Protein AF-A0A538L1C2-F1 (afdb_monomer_lite)

Secondary structure (DSSP, 8-state):
--------PPPPP--------------------------------SS---------GGG-----SS-------TT-HHHHHHHHHHHHHTTT-B-TTSSBTTHHHHHHHHHHHHTT--HHHHHHHHHTTHHHHSS--HHHHHHHH-HHHHHHHHHHS--TTS-SHHHHHHHHHHHHHHH-HHHHHHHHHHHHHHHHHHHHHHHHHHHTT----TTT--HHHHHHHHHHHHHHHHHH-TT-HHHHHHHHHHHHHHHHSPPPPP--

Foldseek 3Di:
DDDDDDDDDDDDDDDDDDDDDDDDDDDDDDDDDPPDDPPDDDDDDDDDPPPVPLPQLLPPDQDDAPPDQPPPDPPDPLQVVLLVVLCVQQPPPAALLRHRPQSLLRQLLSSCVSQVHDPLLSSLSSCLCSCVRGPDDLVNCCVRRNNSSSLLSVLQDFDPVDPDPVRRLVVSLVSLVVSADSSLSSNLSNLLSVLVSLLVSVVVCVVVVPDDDPVRPCSVVSLVSLVVSLVSSCVRPVPDVSSVSSVVSSVVSVVPDPDPPDDD

Structure (mmCIF, N/CA/C/O backbone):
data_AF-A0A538L1C2-F1
#
_entry.id   AF-A0A538L1C2-F1
#
loop_
_atom_site.group_PDB
_atom_site.id
_atom_site.type_symbol
_atom_site.label_atom_id
_atom_site.label_alt_id
_atom_site.label_comp_id
_atom_site.label_asym_id
_atom_site.label_entity_id
_atom_site.label_seq_id
_atom_site.pdbx_PDB_ins_code
_atom_site.Cartn_x
_atom_site.Cartn_y
_atom_site.Cartn_z
_atom_site.occupancy
_atom_site.B_iso_or_equiv
_atom_site.auth_seq_id
_atom_site.auth_comp_id
_atom_site.auth_asym_id
_atom_site.auth_atom_id
_atom_site.pdbx_PDB_model_num
ATOM 1 N N . MET A 1 1 ? 4.795 -4.517 60.252 1.00 33.25 1 MET A N 1
ATOM 2 C CA . MET A 1 1 ? 3.652 -4.843 61.126 1.00 33.25 1 MET A CA 1
ATOM 3 C C . MET A 1 1 ? 2.393 -4.473 60.362 1.00 33.25 1 MET A C 1
ATOM 5 O O . MET A 1 1 ? 2.315 -3.326 59.950 1.00 33.25 1 MET A O 1
ATOM 9 N N . HIS A 1 2 ? 1.582 -5.503 60.084 1.00 32.06 2 HIS A N 1
ATOM 10 C CA . HIS A 1 2 ? 0.222 -5.613 59.513 1.00 32.06 2 HIS A CA 1
ATOM 11 C C . HIS A 1 2 ? -0.334 -4.472 58.641 1.00 32.06 2 HIS A C 1
ATOM 13 O O . HIS A 1 2 ? -0.404 -3.332 59.073 1.00 32.06 2 HIS A O 1
ATOM 19 N N . GLU A 1 3 ? -0.609 -4.682 57.345 1.00 29.34 3 GLU A N 1
ATOM 20 C CA . GLU A 1 3 ? -1.712 -5.474 56.743 1.00 29.34 3 GLU A CA 1
ATOM 21 C C . GLU A 1 3 ? -3.101 -5.058 57.227 1.00 29.34 3 GLU A C 1
ATOM 23 O O . GLU A 1 3 ? -3.439 -5.319 58.370 1.00 29.34 3 GLU A O 1
ATOM 28 N N . GLU A 1 4 ? -3.926 -4.544 56.309 1.00 35.03 4 GLU A N 1
ATOM 29 C CA . GLU A 1 4 ? -5.311 -5.002 56.173 1.00 35.03 4 GLU A CA 1
ATOM 30 C C . GLU A 1 4 ? -5.852 -4.682 54.769 1.00 35.03 4 GLU A C 1
ATOM 32 O O . GLU A 1 4 ? -6.062 -3.537 54.369 1.00 35.03 4 GLU A O 1
ATOM 37 N N . ARG A 1 5 ? -6.024 -5.754 53.989 1.00 33.25 5 ARG A N 1
ATOM 38 C CA . ARG A 1 5 ? -6.851 -5.827 52.784 1.00 33.25 5 ARG A CA 1
ATOM 39 C C . ARG A 1 5 ? -8.282 -6.093 53.243 1.00 33.25 5 ARG A C 1
ATOM 41 O O . ARG A 1 5 ? -8.485 -7.033 54.003 1.00 33.25 5 ARG A O 1
ATOM 48 N N . CYS A 1 6 ? -9.266 -5.374 52.713 1.00 30.41 6 CYS A N 1
ATOM 49 C CA . CYS A 1 6 ? -10.667 -5.765 52.851 1.00 30.41 6 CYS A CA 1
ATOM 50 C C . CYS A 1 6 ? -11.272 -5.979 51.460 1.00 30.41 6 CYS A C 1
ATOM 52 O O . CYS A 1 6 ? -11.509 -5.037 50.705 1.00 30.41 6 CYS A O 1
ATOM 54 N N . ALA A 1 7 ? -11.426 -7.256 51.110 1.00 33.38 7 ALA A N 1
ATOM 55 C CA . ALA A 1 7 ? -12.152 -7.748 49.952 1.00 33.38 7 ALA A CA 1
ATOM 56 C C . ALA A 1 7 ? -13.628 -7.906 50.336 1.00 33.38 7 ALA A C 1
ATOM 58 O O . ALA A 1 7 ? -13.928 -8.478 51.383 1.00 33.38 7 ALA A O 1
ATOM 59 N N . ILE A 1 8 ? -14.541 -7.431 49.489 1.00 35.44 8 ILE A N 1
ATOM 60 C CA . ILE A 1 8 ? -15.982 -7.602 49.686 1.00 35.44 8 ILE A CA 1
ATOM 61 C C . ILE A 1 8 ? -16.501 -8.535 48.593 1.00 35.44 8 ILE A C 1
ATOM 63 O O . ILE A 1 8 ? -16.258 -8.335 47.403 1.00 35.44 8 ILE A O 1
ATOM 67 N N . ALA A 1 9 ? -17.144 -9.601 49.057 1.00 34.56 9 ALA A N 1
ATOM 68 C CA . ALA A 1 9 ? -17.599 -10.758 48.312 1.00 34.56 9 ALA A CA 1
ATOM 69 C C . ALA A 1 9 ? -18.780 -10.452 47.376 1.00 34.56 9 ALA A C 1
ATOM 71 O O . ALA A 1 9 ? -19.702 -9.720 47.733 1.00 34.56 9 ALA A O 1
ATOM 72 N N . GLY A 1 10 ? -18.768 -11.077 46.196 1.00 30.08 10 GLY A N 1
ATOM 73 C CA . GLY A 1 10 ? -19.941 -11.198 45.331 1.00 30.08 10 GLY A CA 1
ATOM 74 C C . GLY A 1 10 ? -20.839 -12.368 45.764 1.00 30.08 10 GLY A C 1
ATOM 75 O O . GLY A 1 10 ? -20.331 -13.353 46.305 1.00 30.08 10 GLY A O 1
ATOM 76 N N . PRO A 1 11 ? -22.160 -12.300 45.530 1.00 40.16 11 PRO A N 1
ATOM 77 C CA . PRO A 1 11 ? -23.051 -13.428 45.760 1.00 40.16 11 PRO A CA 1
ATOM 78 C C . PRO A 1 11 ? -23.072 -14.404 44.574 1.00 40.16 11 PRO A C 1
ATOM 80 O O . PRO A 1 11 ? -23.018 -14.019 43.405 1.00 40.16 11 PRO A O 1
ATOM 83 N N . ALA A 1 12 ? -23.158 -15.688 44.921 1.00 34.06 12 ALA A N 1
ATOM 84 C CA . ALA A 1 12 ? -23.257 -16.832 44.029 1.00 34.06 12 ALA A CA 1
ATOM 85 C C . ALA A 1 12 ? -24.663 -17.011 43.412 1.00 34.06 12 ALA A C 1
ATOM 87 O O . ALA A 1 12 ? -25.665 -16.514 43.918 1.00 34.06 12 ALA A O 1
ATOM 88 N N . LEU A 1 13 ? -24.661 -17.754 42.304 1.00 31.05 13 LEU A N 1
ATOM 89 C CA . LEU A 1 13 ? -25.731 -18.130 41.368 1.00 31.05 13 LEU A CA 1
ATOM 90 C C . LEU A 1 13 ? -26.994 -18.751 41.999 1.00 31.05 13 LEU A C 1
ATOM 92 O O . LEU A 1 13 ? -26.931 -19.322 43.087 1.00 31.05 13 LEU A O 1
ATOM 96 N N . PRO A 1 14 ? -28.059 -18.890 41.185 1.00 32.09 14 PRO A N 1
ATOM 97 C CA . PRO A 1 14 ? -28.782 -20.153 41.132 1.00 32.09 14 PRO A CA 1
ATOM 98 C C . PRO A 1 14 ? -28.672 -20.832 39.757 1.00 32.09 14 PRO A C 1
ATOM 100 O O . PRO A 1 14 ? -28.966 -20.266 38.705 1.00 32.09 14 PRO A O 1
ATOM 103 N N . THR A 1 15 ? -28.264 -22.095 39.810 1.00 30.98 15 THR A N 1
ATOM 104 C CA . THR A 1 15 ? -28.365 -23.122 38.771 1.00 30.98 15 THR A CA 1
ATOM 105 C C . THR A 1 15 ? -29.829 -23.533 38.595 1.00 30.98 15 THR A C 1
ATOM 107 O O . THR A 1 15 ? -30.453 -23.904 39.587 1.00 30.98 15 THR A O 1
ATOM 110 N N . MET A 1 16 ? -30.375 -23.573 37.371 1.00 29.45 16 MET A N 1
ATOM 111 C CA . MET A 1 16 ? -31.576 -24.384 37.115 1.00 29.45 16 MET A CA 1
ATOM 112 C C . MET A 1 16 ? -31.748 -24.807 35.643 1.00 29.45 16 MET A C 1
ATOM 114 O O . MET A 1 16 ? -32.078 -24.009 34.776 1.00 29.45 16 MET A O 1
ATOM 118 N N . VAL A 1 17 ? -31.568 -26.120 35.452 1.00 31.39 17 VAL A N 1
ATOM 119 C CA . VAL A 1 17 ? -32.347 -27.053 34.614 1.00 31.39 17 VAL A CA 1
ATOM 120 C C . VAL A 1 17 ? -32.150 -27.047 33.088 1.00 31.39 17 VAL A C 1
ATOM 122 O O . VAL A 1 17 ? -32.700 -26.253 32.332 1.00 31.39 17 VAL A O 1
ATOM 125 N N . LEU A 1 18 ? -31.434 -28.096 32.666 1.00 29.38 18 LEU A N 1
ATOM 126 C CA . LEU A 1 18 ? -31.561 -28.810 31.395 1.00 29.38 18 LEU A CA 1
ATOM 127 C C . LEU A 1 18 ? -32.985 -29.367 31.223 1.00 29.38 18 LEU A C 1
ATOM 129 O O . LEU A 1 18 ? -33.439 -30.149 32.058 1.00 29.38 18 LEU A O 1
ATOM 133 N N . LEU A 1 19 ? -33.637 -29.066 30.099 1.00 33.78 19 LEU A N 1
ATOM 134 C CA . LEU A 1 19 ? -34.716 -29.894 29.556 1.00 33.78 19 LEU A CA 1
ATOM 135 C C . LEU A 1 19 ? -34.292 -30.429 28.190 1.00 33.78 19 LEU A C 1
ATOM 137 O O . LEU A 1 19 ? -33.824 -29.687 27.327 1.00 33.78 19 LEU A O 1
ATOM 141 N N . GLY A 1 20 ? -34.400 -31.749 28.071 1.00 28.77 20 GLY A N 1
ATOM 142 C CA . GLY A 1 20 ? -33.956 -32.543 26.942 1.00 28.77 20 GLY A CA 1
ATOM 143 C C . GLY A 1 20 ? -34.958 -32.650 25.794 1.00 28.77 20 GLY A C 1
ATOM 144 O O . GLY A 1 20 ? -36.134 -32.315 25.896 1.00 28.77 20 GLY A O 1
ATOM 145 N N . GLU A 1 21 ? -34.382 -33.159 24.712 1.00 31.45 21 GLU A N 1
ATOM 146 C CA . GLU A 1 21 ? -34.903 -33.623 23.427 1.00 31.45 21 GLU A CA 1
ATOM 147 C C . GLU A 1 21 ? -36.328 -34.198 23.379 1.00 31.45 21 GLU A C 1
ATOM 149 O O . GLU A 1 21 ? -36.688 -35.069 24.171 1.00 31.45 21 GLU A O 1
ATOM 154 N N . ARG A 1 22 ? -37.045 -33.830 22.305 1.00 31.22 22 ARG A N 1
ATOM 155 C CA . ARG A 1 22 ? -37.657 -34.668 21.236 1.00 31.22 22 ARG A CA 1
ATOM 156 C C . ARG A 1 22 ? -38.641 -33.746 20.488 1.00 31.22 22 ARG A C 1
ATOM 158 O O . ARG A 1 22 ? -39.379 -33.011 21.118 1.00 31.22 22 ARG A O 1
ATOM 165 N N . ASP A 1 23 ? -38.516 -33.528 19.181 1.00 30.78 23 ASP A N 1
ATOM 166 C CA . ASP A 1 23 ? -39.041 -34.436 18.162 1.00 30.78 23 ASP A CA 1
ATOM 167 C C . ASP A 1 23 ? -38.335 -34.276 16.800 1.00 30.78 23 ASP A C 1
ATOM 169 O O . ASP A 1 23 ? -38.131 -33.175 16.289 1.00 30.78 23 ASP A O 1
ATOM 173 N N . ARG A 1 24 ? -38.015 -35.416 16.174 1.00 30.89 24 ARG A N 1
ATOM 174 C CA . ARG A 1 24 ? -37.779 -35.559 14.728 1.00 30.89 24 ARG A CA 1
ATOM 175 C C . ARG A 1 24 ? -39.014 -36.205 14.110 1.00 30.89 24 ARG A C 1
ATOM 177 O O . ARG A 1 24 ? -39.373 -37.286 14.561 1.00 30.89 24 ARG A O 1
ATOM 184 N N . VAL A 1 25 ? -39.511 -35.674 12.991 1.00 29.98 25 VAL A N 1
ATOM 185 C CA . VAL A 1 25 ? -40.206 -36.450 11.939 1.00 29.98 25 VAL A CA 1
ATOM 186 C C . VAL A 1 25 ? -39.838 -35.862 10.556 1.00 29.98 25 VAL A C 1
ATOM 188 O O . VAL A 1 25 ? -39.590 -34.659 10.469 1.00 29.98 25 VAL A O 1
ATOM 191 N N . PRO A 1 26 ? -39.693 -36.686 9.493 1.00 33.28 26 PRO A N 1
ATOM 192 C CA . PRO A 1 26 ? -38.766 -36.432 8.395 1.00 33.28 26 PRO A CA 1
ATOM 193 C C . PRO A 1 26 ? -39.421 -36.073 7.053 1.00 33.28 26 PRO A C 1
ATOM 195 O O . PRO A 1 26 ? -40.571 -36.399 6.781 1.00 33.28 26 PRO A O 1
ATOM 198 N N . GLY A 1 27 ? -38.570 -35.559 6.159 1.00 27.23 27 GLY A N 1
ATOM 199 C CA . GLY A 1 27 ? -38.714 -35.686 4.711 1.00 27.23 27 GLY A CA 1
ATOM 200 C C . GLY A 1 27 ? -39.491 -34.556 4.051 1.00 27.23 27 GLY A C 1
ATOM 201 O O . GLY A 1 27 ? -40.687 -34.452 4.248 1.00 27.23 27 GLY A O 1
ATOM 202 N N . GLN A 1 28 ? -38.806 -33.777 3.206 1.00 31.28 28 GLN A N 1
ATOM 203 C CA . GLN A 1 28 ? -39.237 -33.411 1.849 1.00 31.28 28 GLN A CA 1
ATOM 204 C C . GLN A 1 28 ? -38.015 -32.889 1.065 1.00 31.28 28 GLN A C 1
ATOM 206 O O . GLN A 1 28 ? -37.416 -31.862 1.359 1.00 31.28 28 GLN A O 1
ATOM 211 N N . ARG A 1 29 ? -37.605 -33.756 0.138 1.00 28.33 29 ARG A N 1
ATOM 212 C CA . ARG A 1 29 ? -36.860 -33.617 -1.125 1.00 28.33 29 ARG A CA 1
ATOM 213 C C . ARG A 1 29 ? -36.100 -32.312 -1.423 1.00 28.33 29 ARG A C 1
ATOM 215 O O . ARG A 1 29 ? -36.654 -31.226 -1.531 1.00 28.33 29 ARG A O 1
ATOM 222 N N . LYS A 1 30 ? -34.817 -32.514 -1.753 1.00 29.06 30 LYS A N 1
ATOM 223 C CA . LYS A 1 30 ? -33.945 -31.595 -2.491 1.00 29.06 30 LYS A CA 1
ATOM 224 C C . LYS A 1 30 ? -34.563 -31.241 -3.850 1.00 29.06 30 LYS A C 1
ATOM 226 O O . LYS A 1 30 ? -34.805 -32.137 -4.656 1.00 29.06 30 LYS A O 1
ATOM 231 N N . ALA A 1 31 ? -34.696 -29.949 -4.127 1.00 30.44 31 ALA A N 1
ATOM 232 C CA . ALA A 1 31 ? -34.779 -29.419 -5.481 1.00 30.44 31 ALA A CA 1
ATOM 233 C C . ALA A 1 31 ? -33.600 -28.464 -5.687 1.00 30.44 31 ALA A C 1
ATOM 235 O O . ALA A 1 31 ? -33.474 -27.440 -5.018 1.00 30.44 31 ALA A O 1
ATOM 236 N N . ALA A 1 32 ? -32.700 -28.856 -6.584 1.00 34.25 32 ALA A N 1
ATOM 237 C CA . ALA A 1 32 ? -31.629 -28.019 -7.087 1.00 34.25 32 ALA A CA 1
ATOM 238 C C . ALA A 1 32 ? -32.245 -26.884 -7.918 1.00 34.25 32 ALA A C 1
ATOM 240 O O . ALA A 1 32 ? -32.771 -27.122 -9.002 1.00 34.25 32 ALA A O 1
ATOM 241 N N . GLY A 1 33 ? -32.192 -25.660 -7.399 1.00 27.12 33 GLY A N 1
ATOM 242 C CA . GLY A 1 33 ? -32.540 -24.447 -8.130 1.00 27.12 33 GLY A CA 1
ATOM 243 C C . GLY A 1 33 ? -31.272 -23.681 -8.476 1.00 27.12 33 GLY A C 1
ATOM 244 O O . GLY A 1 33 ? -30.577 -23.202 -7.582 1.00 27.12 33 GLY A O 1
ATOM 245 N N . LYS A 1 34 ? -30.964 -23.580 -9.773 1.00 27.97 34 LYS A N 1
ATOM 246 C CA . LYS A 1 34 ? -29.990 -22.630 -10.322 1.00 27.97 34 LYS A CA 1
ATOM 247 C C . LYS A 1 34 ? -30.283 -21.240 -9.746 1.00 27.97 34 LYS A C 1
ATOM 249 O O . LYS A 1 34 ? -31.357 -20.699 -9.991 1.00 27.97 34 LYS A O 1
ATOM 254 N N . ALA A 1 35 ? -29.332 -20.653 -9.022 1.00 28.41 35 ALA A N 1
ATOM 255 C CA . ALA A 1 35 ? -29.368 -19.230 -8.703 1.00 28.41 35 ALA A CA 1
ATOM 256 C C . ALA A 1 35 ? -29.033 -18.455 -9.983 1.00 28.41 35 ALA A C 1
ATOM 258 O O . ALA A 1 35 ? -27.882 -18.169 -10.311 1.00 28.41 35 ALA A O 1
ATOM 259 N N . GLU A 1 36 ? -30.079 -18.234 -10.766 1.00 28.69 36 GLU A N 1
ATOM 260 C CA . GLU A 1 36 ? -30.089 -17.433 -11.970 1.00 28.69 36 GLU A CA 1
ATOM 261 C C . GLU A 1 36 ? -29.810 -15.972 -11.602 1.00 28.69 36 GLU A C 1
ATOM 263 O O . GLU A 1 36 ? -30.330 -15.430 -10.623 1.00 28.69 36 GLU A O 1
ATOM 268 N N . ARG A 1 37 ? -28.922 -15.355 -12.381 1.00 33.19 37 ARG A N 1
ATOM 269 C CA . ARG A 1 37 ? -28.498 -13.964 -12.247 1.00 33.19 37 ARG A CA 1
ATOM 270 C C . ARG A 1 37 ? -29.739 -13.078 -12.326 1.00 33.19 37 ARG A C 1
ATOM 272 O O . ARG A 1 37 ? -30.317 -12.921 -13.395 1.00 33.19 37 ARG A O 1
ATOM 279 N N . ARG A 1 38 ? -30.133 -12.464 -11.212 1.00 28.62 38 ARG A N 1
ATOM 280 C CA . ARG A 1 38 ? -31.112 -11.376 -11.237 1.00 28.62 38 ARG A CA 1
ATOM 281 C C . ARG A 1 38 ? -30.403 -10.096 -11.657 1.00 28.62 38 ARG A C 1
ATOM 283 O O . ARG A 1 38 ? -29.905 -9.338 -10.833 1.00 28.62 38 ARG A O 1
ATOM 290 N N . THR A 1 39 ? -30.358 -9.871 -12.965 1.00 30.47 39 THR A N 1
ATOM 291 C CA . THR A 1 39 ? -30.289 -8.524 -13.529 1.00 30.47 39 THR A CA 1
ATOM 292 C C . THR A 1 39 ? -31.556 -7.788 -13.105 1.00 30.47 39 THR A C 1
ATOM 294 O O . THR A 1 39 ? -32.641 -8.090 -13.599 1.00 30.47 39 THR A O 1
ATOM 297 N N . CYS A 1 40 ? -31.437 -6.863 -12.154 1.00 26.52 40 CYS A N 1
ATOM 298 C CA . CYS A 1 40 ? -32.531 -5.963 -11.817 1.00 26.52 40 CYS A CA 1
ATOM 299 C C . CYS A 1 40 ? -32.607 -4.894 -12.914 1.00 26.52 40 CYS A C 1
ATOM 301 O O . CYS A 1 40 ? -31.870 -3.910 -12.900 1.00 26.52 40 CYS A O 1
ATOM 303 N N . ALA A 1 41 ? -33.445 -5.159 -13.913 1.00 28.03 41 ALA A N 1
ATOM 304 C CA . ALA A 1 41 ? -33.908 -4.166 -14.860 1.00 28.03 41 ALA A CA 1
ATOM 305 C C . ALA A 1 41 ? -35.002 -3.319 -14.191 1.00 28.03 41 ALA A C 1
ATOM 307 O O . ALA A 1 41 ? -36.016 -3.843 -13.739 1.00 28.03 41 ALA A O 1
ATOM 308 N N . SER A 1 42 ? -34.753 -2.013 -14.142 1.00 35.44 42 SER A N 1
ATOM 309 C CA . SER A 1 42 ? -35.721 -0.944 -14.404 1.00 35.44 42 SER A CA 1
ATOM 310 C C . SER A 1 42 ? -37.124 -1.070 -13.791 1.00 35.44 42 SER A C 1
ATOM 312 O O . SER A 1 42 ? -38.067 -1.446 -14.480 1.00 35.44 42 SER A O 1
ATOM 314 N N . LEU A 1 43 ? -37.308 -0.575 -12.565 1.00 25.05 43 LEU A N 1
ATOM 315 C CA . LEU A 1 43 ? -38.562 0.089 -12.194 1.00 25.05 43 LEU A CA 1
ATOM 316 C C . LEU A 1 43 ? -38.239 1.457 -11.588 1.00 25.05 43 LEU A C 1
ATOM 318 O O . LEU A 1 43 ? -37.842 1.583 -10.433 1.00 25.05 43 LEU A O 1
ATOM 322 N N . TRP A 1 44 ? -38.369 2.481 -12.428 1.00 26.88 44 TRP A N 1
ATOM 323 C CA . TRP A 1 44 ? -38.327 3.887 -12.052 1.00 26.88 44 TRP A CA 1
ATOM 324 C C . TRP A 1 44 ? -39.749 4.320 -11.699 1.00 26.88 44 TRP A C 1
ATOM 326 O O . TRP A 1 44 ? -40.577 4.491 -12.591 1.00 26.88 44 TRP A O 1
ATOM 336 N N . ILE A 1 45 ? -40.029 4.514 -10.412 1.00 29.25 45 ILE A N 1
ATOM 337 C CA . ILE A 1 45 ? -41.137 5.353 -9.953 1.00 29.25 45 ILE A CA 1
ATOM 338 C C . ILE A 1 45 ? -40.605 6.203 -8.798 1.00 29.25 45 ILE A C 1
ATOM 340 O O . ILE A 1 45 ? -40.361 5.694 -7.713 1.00 29.25 45 ILE A O 1
ATOM 344 N N . GLY A 1 46 ? -40.410 7.493 -9.085 1.00 29.25 46 GLY A N 1
ATOM 345 C CA . GLY A 1 46 ? -40.508 8.607 -8.140 1.00 29.25 46 GLY A CA 1
ATOM 346 C C . GLY A 1 46 ? -39.573 8.636 -6.926 1.00 29.25 46 GLY A C 1
ATOM 347 O O . GLY A 1 46 ? -39.848 8.015 -5.910 1.00 29.25 46 GLY A O 1
ATOM 348 N N . GLY A 1 47 ? -38.586 9.538 -6.973 1.00 30.27 47 GLY A N 1
ATOM 349 C CA . GLY A 1 47 ? -38.057 10.195 -5.773 1.00 30.27 47 GLY A CA 1
ATOM 350 C C . GLY A 1 47 ? -36.631 9.807 -5.382 1.00 30.27 47 GLY A C 1
ATOM 351 O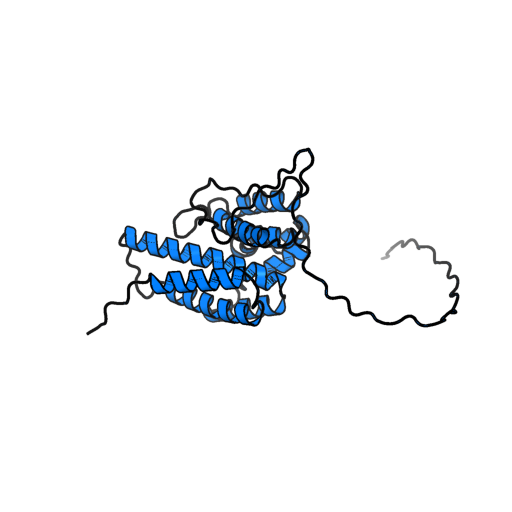 O . GLY A 1 47 ? -36.407 8.800 -4.729 1.00 30.27 47 GLY A O 1
ATOM 352 N N . HIS A 1 48 ? -35.681 10.675 -5.741 1.00 30.14 48 HIS A N 1
ATOM 353 C CA . HIS A 1 48 ? -34.356 10.827 -5.124 1.00 30.14 48 HIS A CA 1
ATOM 354 C C . HIS A 1 48 ? -33.549 9.541 -4.890 1.00 30.14 48 HIS A C 1
ATOM 356 O O . HIS A 1 48 ? -33.142 9.235 -3.774 1.00 30.14 48 HIS A O 1
ATOM 362 N N . SER A 1 49 ? -33.202 8.844 -5.972 1.00 27.88 49 SER A N 1
ATOM 363 C CA . SER A 1 49 ? -32.050 7.942 -5.960 1.00 27.88 49 SER A CA 1
ATOM 364 C C . SER A 1 49 ? -30.829 8.702 -6.473 1.00 27.88 49 SER A C 1
ATOM 366 O O . SER A 1 49 ? -30.489 8.668 -7.653 1.00 27.88 49 SER A O 1
ATOM 368 N N . SER A 1 50 ? -30.167 9.436 -5.579 1.00 29.66 50 SER A N 1
ATOM 369 C CA . SER A 1 50 ? -28.794 9.886 -5.814 1.00 29.66 50 SER A CA 1
ATOM 370 C C . SER A 1 50 ? -27.858 8.686 -5.624 1.00 29.66 50 SER A C 1
ATOM 372 O O . SER A 1 50 ? -27.033 8.647 -4.712 1.00 29.66 50 SER A O 1
ATOM 374 N N . CYS A 1 51 ? -27.987 7.674 -6.484 1.00 26.61 51 CYS A N 1
ATOM 375 C CA . CYS A 1 51 ? -26.896 6.748 -6.727 1.00 26.61 51 CYS A CA 1
ATOM 376 C C . CYS A 1 51 ? -25.809 7.564 -7.420 1.00 26.61 51 CYS A C 1
ATOM 378 O O . CYS A 1 51 ? -25.853 7.772 -8.632 1.00 26.61 51 CYS A O 1
ATOM 380 N N . VAL A 1 52 ? -24.858 8.083 -6.643 1.00 34.25 52 VAL A N 1
ATOM 381 C CA . VAL A 1 52 ? -23.631 8.642 -7.202 1.00 34.25 52 VAL A CA 1
ATOM 382 C C . VAL A 1 52 ? -22.985 7.490 -7.961 1.00 34.25 52 VAL A C 1
ATOM 384 O O . VAL A 1 52 ? -22.497 6.537 -7.357 1.00 34.25 52 VAL A O 1
ATOM 387 N N . ALA A 1 53 ? -23.068 7.517 -9.290 1.00 32.56 53 ALA A N 1
ATOM 388 C CA . ALA A 1 53 ? -22.356 6.573 -10.127 1.00 32.56 53 ALA A CA 1
ATOM 389 C C . ALA A 1 53 ? -20.866 6.788 -9.848 1.00 32.56 53 ALA A C 1
ATOM 391 O O . ALA A 1 53 ? -20.259 7.734 -10.351 1.00 32.56 53 ALA A O 1
ATOM 392 N N . PHE A 1 54 ? -20.289 5.952 -8.981 1.00 44.56 54 PHE A N 1
ATOM 393 C CA . PHE A 1 54 ? -18.851 5.892 -8.790 1.00 44.56 54 PHE A CA 1
ATOM 394 C C . PHE A 1 54 ? -18.256 5.628 -10.167 1.00 44.56 54 PHE A C 1
ATOM 396 O O . PHE A 1 54 ? -18.479 4.570 -10.757 1.00 44.56 54 PHE A O 1
ATOM 403 N N . GLY A 1 55 ? -17.564 6.625 -10.722 1.00 49.59 55 GLY A N 1
ATOM 404 C CA . GLY A 1 55 ? -16.860 6.449 -11.984 1.00 49.59 55 GLY A CA 1
ATOM 405 C C . GLY A 1 55 ? -15.964 5.216 -11.894 1.00 49.59 55 GLY A C 1
ATOM 406 O O . GLY A 1 55 ? -15.436 4.929 -10.819 1.00 49.59 55 GLY A O 1
ATOM 407 N N . ASP A 1 56 ? -15.814 4.502 -13.011 1.00 62.00 56 ASP A N 1
ATOM 408 C CA . ASP A 1 56 ? -14.971 3.311 -13.149 1.00 62.00 56 ASP A CA 1
ATOM 409 C C . ASP A 1 56 ? -13.669 3.487 -12.353 1.00 62.00 56 ASP A C 1
ATOM 411 O O . ASP A 1 56 ? -12.790 4.254 -12.751 1.00 62.00 56 ASP A O 1
ATOM 415 N N . TRP A 1 57 ? -13.549 2.843 -11.187 1.00 64.50 57 TRP A N 1
ATOM 416 C CA . TRP A 1 57 ? -12.377 3.024 -10.327 1.00 64.50 57 TRP A CA 1
ATOM 417 C C . TRP A 1 57 ? -11.109 2.518 -11.034 1.00 64.50 57 TRP A C 1
ATOM 419 O O . TRP A 1 57 ? -10.003 2.961 -10.736 1.00 64.50 57 TRP A O 1
ATOM 429 N N . ARG A 1 58 ? -11.243 1.679 -12.069 1.00 55.44 58 ARG A N 1
ATOM 430 C CA . ARG A 1 58 ? -10.120 1.302 -12.939 1.00 55.44 58 ARG A CA 1
ATOM 431 C C . ARG A 1 58 ? -9.534 2.519 -13.665 1.00 55.44 58 ARG A C 1
ATOM 433 O O . ARG A 1 58 ? -8.353 2.532 -13.993 1.00 55.44 58 ARG A O 1
ATOM 440 N N . ARG A 1 59 ? -10.327 3.582 -13.829 1.00 56.94 59 ARG A N 1
ATOM 441 C CA . ARG A 1 59 ? -9.949 4.902 -14.355 1.00 56.94 59 ARG A CA 1
ATOM 442 C C . ARG A 1 59 ? -9.780 5.962 -13.266 1.00 56.94 59 ARG A C 1
ATOM 444 O O . ARG A 1 59 ? -9.870 7.150 -13.582 1.00 56.94 59 ARG A O 1
ATOM 451 N N . VAL A 1 60 ? -9.534 5.596 -11.997 1.00 58.62 60 VAL A N 1
ATOM 452 C CA . VAL A 1 60 ? -9.049 6.580 -11.010 1.00 58.62 60 VAL A CA 1
ATOM 453 C C . VAL A 1 60 ? -7.814 7.237 -11.621 1.00 58.62 60 VAL A C 1
ATOM 455 O O . VAL A 1 60 ? -6.781 6.584 -11.763 1.00 58.62 60 VAL A O 1
ATOM 458 N N . ARG A 1 61 ? -7.928 8.505 -12.028 1.00 55.81 61 ARG A N 1
ATOM 459 C CA . ARG A 1 61 ? -6.760 9.288 -12.425 1.00 55.81 61 ARG A CA 1
ATOM 460 C C . ARG A 1 61 ? -5.840 9.392 -11.209 1.00 55.81 61 ARG A C 1
ATOM 462 O O . ARG A 1 61 ? -6.363 9.604 -10.111 1.00 55.81 61 ARG A O 1
ATOM 469 N N . PRO A 1 62 ? -4.514 9.253 -11.383 1.00 54.03 62 PRO A N 1
ATOM 470 C CA . PRO A 1 62 ? -3.574 9.491 -10.301 1.00 54.03 62 PRO A CA 1
ATOM 471 C C . PRO A 1 62 ? -3.894 10.828 -9.638 1.00 54.03 62 PRO A C 1
ATOM 473 O O . PRO A 1 62 ? -4.107 11.827 -10.327 1.00 54.03 62 PRO A O 1
ATOM 476 N N . MET A 1 63 ? -3.978 10.843 -8.310 1.00 54.34 63 MET A N 1
ATOM 477 C CA . MET A 1 63 ? -4.267 12.079 -7.589 1.00 54.34 63 MET A CA 1
ATOM 478 C C . MET A 1 63 ? -3.057 13.013 -7.712 1.00 54.34 63 MET A C 1
ATOM 480 O O . MET A 1 63 ? -2.022 12.779 -7.084 1.00 54.34 63 MET A O 1
ATOM 484 N N . THR A 1 64 ? -3.189 14.038 -8.556 1.00 51.06 64 THR A N 1
ATOM 485 C CA . THR A 1 64 ? -2.207 15.102 -8.794 1.00 51.06 64 THR A CA 1
ATOM 486 C C . THR A 1 64 ? -2.769 16.416 -8.247 1.00 51.06 64 THR A C 1
ATOM 488 O O . THR A 1 64 ? -3.727 16.956 -8.797 1.00 51.06 64 THR A O 1
ATOM 491 N N . GLY A 1 65 ? -2.203 16.919 -7.147 1.00 47.69 65 GLY A N 1
ATOM 492 C CA . GLY A 1 65 ? -2.680 18.128 -6.460 1.00 47.69 65 GLY A CA 1
ATOM 493 C C . GLY A 1 65 ? -3.712 17.868 -5.351 1.00 47.69 65 GLY A C 1
ATOM 494 O O . GLY A 1 65 ? -4.239 16.768 -5.207 1.00 47.69 65 GLY A O 1
ATOM 495 N N . ALA A 1 66 ? -3.986 18.891 -4.532 1.00 43.00 66 ALA A N 1
ATOM 496 C CA . ALA A 1 66 ? -4.879 18.809 -3.365 1.00 43.00 66 ALA A CA 1
ATOM 497 C C . ALA A 1 66 ? -6.381 18.711 -3.717 1.00 43.00 66 ALA A C 1
ATOM 499 O O . ALA A 1 66 ? -7.217 18.567 -2.827 1.00 43.00 66 ALA A O 1
ATOM 500 N N . SER A 1 67 ? -6.747 18.791 -4.998 1.00 36.81 67 SER A N 1
ATOM 501 C CA . SER A 1 67 ? -8.135 18.905 -5.455 1.00 36.81 67 SER A CA 1
ATOM 502 C C . SER A 1 67 ? -8.668 17.596 -6.040 1.00 36.81 67 SER A C 1
ATOM 504 O O . SER A 1 67 ? -8.989 17.511 -7.221 1.00 36.81 67 SER A O 1
ATOM 506 N N . CYS A 1 68 ? -8.757 16.558 -5.215 1.00 40.94 68 CYS A N 1
ATOM 507 C CA . CYS A 1 68 ? -9.732 15.479 -5.394 1.00 40.94 68 CYS A CA 1
ATOM 508 C C . CYS A 1 68 ? -9.850 14.720 -4.071 1.00 40.94 68 CYS A C 1
ATOM 510 O O . CYS A 1 68 ? -9.455 13.564 -3.972 1.00 40.94 68 CYS A O 1
ATOM 512 N N . PHE A 1 69 ? -10.322 15.384 -3.013 1.00 38.94 69 PHE A N 1
ATOM 513 C CA . PHE A 1 69 ? -10.687 14.645 -1.808 1.00 38.94 69 PHE A CA 1
ATOM 514 C C . PHE A 1 69 ? -11.820 13.684 -2.177 1.00 38.94 69 PHE A C 1
ATOM 516 O O . PHE A 1 69 ? -12.833 14.140 -2.713 1.00 38.94 69 PHE A O 1
ATOM 523 N N . PRO A 1 70 ? -11.665 12.369 -1.948 1.00 45.44 70 PRO A N 1
ATOM 524 C CA . PRO A 1 70 ? -12.774 11.452 -2.101 1.00 45.44 70 PRO A CA 1
ATOM 525 C C . PRO A 1 70 ? -13.874 11.924 -1.149 1.00 45.44 70 PRO A C 1
ATOM 527 O O . PRO A 1 70 ? -13.664 11.958 0.063 1.00 45.44 70 PRO A O 1
ATOM 530 N N . THR A 1 71 ? -15.025 12.334 -1.679 1.00 40.75 71 THR A N 1
ATOM 531 C CA . THR A 1 71 ? -16.224 12.584 -0.874 1.00 40.75 71 THR A CA 1
ATOM 532 C C . THR A 1 71 ? -16.750 11.224 -0.427 1.00 40.75 71 THR A C 1
ATOM 534 O O . THR A 1 71 ? -17.694 10.687 -0.997 1.00 40.75 71 THR A O 1
ATOM 537 N N . PHE A 1 72 ? -16.048 10.590 0.510 1.00 52.25 72 PHE A N 1
ATOM 538 C CA . PHE A 1 72 ? -16.432 9.292 1.034 1.00 52.25 72 PHE A CA 1
ATOM 539 C C . PHE A 1 72 ? -17.438 9.493 2.166 1.00 52.25 72 PHE A C 1
ATOM 541 O O . PHE A 1 72 ? -17.089 9.964 3.241 1.00 52.25 72 PHE A O 1
ATOM 548 N N . TYR A 1 73 ? -18.689 9.192 1.809 1.00 44.59 73 TYR A N 1
ATOM 549 C CA . TYR A 1 73 ? -19.873 8.871 2.604 1.00 44.59 73 TYR A CA 1
ATOM 550 C C . TYR A 1 73 ? -20.150 9.684 3.882 1.00 44.59 73 TYR A C 1
ATOM 552 O O . TYR A 1 73 ? -19.491 9.481 4.899 1.00 44.59 73 TYR A O 1
ATOM 560 N N . PRO A 1 74 ? -21.228 10.493 3.902 1.00 40.84 74 PRO A N 1
ATOM 561 C CA . PRO A 1 74 ? -21.704 11.182 5.105 1.00 40.84 74 PRO A CA 1
ATOM 562 C C . PRO A 1 74 ? -22.252 10.258 6.220 1.00 40.84 74 PRO A C 1
ATOM 564 O O . PRO A 1 74 ? -22.863 10.758 7.157 1.00 40.84 74 PRO A O 1
ATOM 567 N N . GLU A 1 75 ? -22.023 8.939 6.171 1.00 42.50 75 GLU A N 1
ATOM 568 C CA . GLU A 1 75 ? -22.571 7.974 7.142 1.00 42.50 75 GLU A CA 1
ATOM 569 C C . GLU A 1 75 ? -21.516 7.203 7.963 1.00 42.50 75 GLU A C 1
ATOM 571 O O . GLU A 1 75 ? -21.891 6.392 8.806 1.00 42.50 75 GLU A O 1
ATOM 576 N N . VAL A 1 76 ? -20.205 7.458 7.796 1.00 44.91 76 VAL A N 1
ATOM 577 C CA . VAL A 1 76 ? -19.158 6.683 8.503 1.00 44.91 76 VAL A CA 1
ATOM 578 C C . VAL A 1 76 ? -18.183 7.578 9.292 1.00 44.91 76 VAL A C 1
ATOM 580 O O . VAL A 1 76 ? -17.167 8.019 8.744 1.00 44.91 76 VAL A O 1
ATOM 583 N N . PRO A 1 77 ? -18.405 7.787 10.607 1.00 49.91 77 PRO A N 1
ATOM 584 C CA . PRO A 1 77 ? -17.556 8.620 11.471 1.00 49.91 77 PRO A CA 1
ATOM 585 C C . PRO A 1 77 ? -16.070 8.210 11.503 1.00 49.91 77 PRO A C 1
ATOM 587 O O . PRO A 1 77 ? -15.189 9.061 11.649 1.00 49.91 77 PRO A O 1
ATOM 590 N N . ALA A 1 78 ? -15.767 6.915 11.337 1.00 55.72 78 ALA A N 1
ATOM 591 C CA . ALA A 1 78 ? -14.405 6.380 11.425 1.00 55.72 78 ALA A CA 1
ATOM 592 C C . ALA A 1 78 ? -13.527 6.759 10.222 1.00 55.72 78 ALA A C 1
ATOM 594 O O . ALA A 1 78 ? -12.356 7.089 10.404 1.00 55.72 78 ALA A O 1
ATOM 595 N N . SER A 1 79 ? -14.086 6.775 9.007 1.00 64.50 79 SER A N 1
ATOM 596 C CA . SER A 1 79 ? -13.326 7.093 7.790 1.00 64.50 79 SER A CA 1
ATOM 597 C C . SER A 1 79 ? -12.931 8.572 7.745 1.00 64.50 79 SER A C 1
ATOM 599 O O . SER A 1 79 ? -11.776 8.897 7.470 1.00 64.50 79 SER A O 1
ATOM 601 N N . GLN A 1 80 ? -13.846 9.471 8.118 1.00 68.44 80 GLN A N 1
ATOM 602 C CA . GLN A 1 80 ? -13.573 10.906 8.178 1.00 68.44 80 GLN A CA 1
ATOM 603 C C . GLN A 1 80 ? -12.552 11.227 9.280 1.00 68.44 80 GLN A C 1
ATOM 605 O O . GLN A 1 80 ? -11.587 11.957 9.042 1.00 68.44 80 GLN A O 1
ATOM 610 N N . THR A 1 81 ? -12.678 10.573 10.441 1.00 82.69 81 THR A N 1
ATOM 611 C CA . THR A 1 81 ? -11.688 10.653 11.527 1.00 82.69 81 THR A CA 1
ATOM 612 C C . THR A 1 81 ? -10.320 10.107 11.099 1.00 82.69 81 THR A C 1
ATOM 614 O O . THR A 1 81 ? -9.294 10.708 11.424 1.00 82.69 81 THR A O 1
ATOM 617 N N . ALA A 1 82 ? -10.279 9.012 10.332 1.00 87.81 82 ALA A N 1
ATOM 618 C CA . ALA A 1 82 ? -9.048 8.425 9.805 1.00 87.81 82 ALA A CA 1
ATOM 619 C C . ALA A 1 82 ? -8.362 9.343 8.783 1.00 87.81 82 ALA A C 1
ATOM 621 O O . ALA A 1 82 ? -7.150 9.535 8.868 1.00 87.81 82 ALA A O 1
ATOM 622 N N . VAL A 1 83 ? -9.116 9.962 7.863 1.00 89.25 83 VAL A N 1
ATOM 623 C CA . VAL A 1 83 ? -8.574 10.936 6.896 1.00 89.25 83 VAL A CA 1
ATOM 624 C C . VAL A 1 83 ? -7.957 12.121 7.622 1.00 89.25 83 VAL A C 1
ATOM 626 O O . VAL A 1 83 ? -6.823 12.500 7.333 1.00 89.25 83 VAL A O 1
ATOM 629 N N . ASP A 1 84 ? -8.675 12.695 8.583 1.00 90.62 84 ASP A N 1
ATOM 630 C CA . ASP A 1 84 ? -8.176 13.827 9.353 1.00 90.62 84 ASP A CA 1
ATOM 631 C C . ASP A 1 84 ? -6.935 13.474 10.170 1.00 90.62 84 ASP A C 1
ATOM 633 O O . ASP A 1 84 ? -5.985 14.258 10.239 1.00 90.62 84 ASP A O 1
ATOM 637 N N . TYR A 1 85 ? -6.918 12.281 10.759 1.00 93.31 85 TYR A N 1
ATOM 638 C CA . TYR A 1 85 ? -5.769 11.777 11.490 1.00 93.31 85 TYR A CA 1
ATOM 639 C C . TYR A 1 85 ? -4.558 11.573 10.575 1.00 93.31 85 TYR A C 1
ATOM 641 O O . TYR A 1 85 ? -3.503 12.146 10.843 1.00 93.31 85 TYR A O 1
ATOM 649 N N . ALA A 1 86 ? -4.712 10.853 9.460 1.00 94.38 86 ALA A N 1
ATOM 650 C CA . ALA A 1 86 ? -3.648 10.635 8.484 1.00 94.38 86 ALA A CA 1
ATOM 651 C C . ALA A 1 86 ? -3.137 11.960 7.899 1.00 94.38 86 ALA A C 1
ATOM 653 O O . ALA A 1 86 ? -1.930 12.167 7.788 1.00 94.38 86 ALA A O 1
ATOM 654 N N . ARG A 1 87 ? -4.033 12.908 7.592 1.00 93.06 87 ARG A N 1
ATOM 655 C CA . ARG A 1 87 ? -3.668 14.244 7.100 1.00 93.06 87 ARG A CA 1
ATOM 656 C C . ARG A 1 87 ? -2.799 15.003 8.099 1.00 93.06 87 ARG A C 1
ATOM 658 O O . ARG A 1 87 ? -1.818 15.616 7.687 1.00 93.06 87 ARG A O 1
ATOM 665 N N . ARG A 1 88 ? -3.146 14.967 9.390 1.00 94.50 88 ARG A N 1
ATOM 666 C CA . ARG A 1 88 ? -2.335 15.587 10.450 1.00 94.50 88 ARG A CA 1
ATOM 667 C C . ARG A 1 88 ? -0.993 14.877 10.612 1.00 94.50 88 ARG A C 1
ATOM 669 O O . ARG A 1 88 ? 0.034 15.540 10.670 1.00 94.50 88 ARG A O 1
ATOM 676 N N . ARG A 1 89 ? -0.994 13.543 10.644 1.00 95.88 89 ARG A N 1
ATOM 677 C CA . ARG A 1 89 ? 0.208 12.720 10.850 1.00 95.88 89 ARG A CA 1
ATOM 678 C C . ARG A 1 89 ? 1.212 12.822 9.699 1.00 95.88 89 ARG A C 1
ATOM 680 O O . ARG A 1 89 ? 2.411 12.849 9.945 1.00 95.88 89 ARG A O 1
ATOM 687 N N . HIS A 1 90 ? 0.735 12.961 8.464 1.00 94.38 90 HIS A N 1
ATOM 688 C CA . HIS A 1 90 ? 1.570 13.168 7.277 1.00 94.38 90 HIS A CA 1
ATOM 689 C C . HIS A 1 90 ? 1.733 14.649 6.892 1.00 94.38 90 HIS A C 1
ATOM 691 O O . HIS A 1 90 ? 2.163 14.954 5.773 1.00 94.38 90 HIS A O 1
ATOM 697 N N . ALA A 1 91 ? 1.384 15.590 7.776 1.00 93.50 91 ALA A N 1
ATOM 698 C CA . ALA A 1 91 ? 1.560 17.012 7.504 1.00 93.50 91 ALA A CA 1
ATOM 699 C C . ALA A 1 91 ? 3.039 17.325 7.214 1.00 93.50 91 ALA A C 1
ATOM 701 O O . ALA A 1 91 ? 3.945 16.825 7.873 1.00 93.50 91 ALA A O 1
ATOM 702 N N . GLY A 1 92 ? 3.290 18.123 6.174 1.00 92.25 92 GLY A N 1
ATOM 703 C CA . GLY A 1 92 ? 4.648 18.453 5.724 1.00 92.25 92 GLY A CA 1
ATOM 704 C C . GLY A 1 92 ? 5.334 17.377 4.871 1.00 92.25 92 GLY A C 1
ATOM 705 O O . GLY A 1 92 ? 6.215 17.722 4.089 1.00 92.25 92 GLY A O 1
ATOM 706 N N . GLN A 1 93 ? 4.892 16.115 4.908 1.00 93.19 93 GLN A N 1
ATOM 707 C CA . GLN A 1 93 ? 5.485 15.048 4.097 1.00 93.19 93 GLN A CA 1
ATOM 708 C C . GLN A 1 93 ? 5.181 15.231 2.600 1.00 93.19 93 GLN A C 1
ATOM 710 O O . GLN A 1 93 ? 4.122 15.739 2.200 1.00 93.19 93 GLN A O 1
ATOM 715 N N . ARG A 1 94 ? 6.131 14.820 1.755 1.00 90.00 94 ARG A N 1
ATOM 716 C CA . ARG A 1 94 ? 6.071 14.931 0.292 1.00 90.00 94 ARG A CA 1
ATOM 717 C C . ARG A 1 94 ? 6.438 13.604 -0.365 1.00 90.00 94 ARG A C 1
ATOM 719 O O . ARG A 1 94 ? 7.243 12.848 0.170 1.00 90.00 94 ARG A O 1
ATOM 726 N N . ARG A 1 95 ? 5.834 13.345 -1.522 1.00 87.25 95 ARG A N 1
ATOM 727 C CA . ARG A 1 95 ? 6.205 12.262 -2.438 1.00 87.25 95 ARG A CA 1
ATOM 728 C C . ARG A 1 95 ? 7.455 12.620 -3.241 1.00 87.25 95 ARG A C 1
ATOM 730 O O . ARG A 1 95 ? 7.885 13.773 -3.238 1.00 87.25 95 ARG A O 1
ATOM 737 N N . ALA A 1 96 ? 7.991 11.648 -3.981 1.00 79.62 96 ALA A N 1
ATOM 738 C CA . ALA A 1 96 ? 9.150 11.859 -4.855 1.00 79.62 96 ALA A CA 1
ATOM 739 C C . ALA A 1 96 ? 8.899 12.930 -5.938 1.00 79.62 96 ALA A C 1
ATOM 741 O O . ALA A 1 96 ? 9.801 13.688 -6.282 1.00 79.62 96 ALA A O 1
ATOM 742 N N . ASP A 1 97 ? 7.655 13.043 -6.417 1.00 76.69 97 ASP A N 1
ATOM 743 C CA . ASP A 1 97 ? 7.221 14.056 -7.391 1.00 76.69 97 ASP A CA 1
ATOM 744 C C . ASP A 1 97 ? 6.912 15.436 -6.771 1.00 76.69 97 ASP A C 1
ATOM 746 O O . ASP A 1 97 ? 6.448 16.341 -7.461 1.00 76.69 97 ASP A O 1
ATOM 750 N N . GLY A 1 98 ? 7.139 15.615 -5.465 1.00 82.81 98 GLY A N 1
ATOM 751 C CA . GLY A 1 98 ? 6.877 16.864 -4.746 1.00 82.81 98 GLY A CA 1
ATOM 752 C C . GLY A 1 98 ? 5.414 17.087 -4.348 1.00 82.81 98 GLY A C 1
ATOM 753 O O . GLY A 1 98 ? 5.114 18.076 -3.675 1.00 82.81 98 GLY A O 1
ATOM 754 N N . SER A 1 99 ? 4.492 16.185 -4.695 1.00 85.19 99 SER A N 1
ATOM 755 C CA . SER A 1 99 ? 3.094 16.288 -4.264 1.00 85.19 99 SER A CA 1
ATOM 756 C C . SER A 1 99 ? 2.904 15.891 -2.782 1.00 85.19 99 SER A C 1
ATOM 758 O O . SER A 1 99 ? 3.753 15.202 -2.204 1.00 85.19 99 SER A O 1
ATOM 760 N N . PRO A 1 100 ? 1.821 16.332 -2.106 1.00 90.25 100 PRO A N 1
ATOM 761 C CA . PRO A 1 100 ? 1.553 15.968 -0.712 1.00 90.25 100 PRO A CA 1
ATOM 762 C C . PRO A 1 100 ? 1.426 14.453 -0.498 1.00 90.25 100 PRO A C 1
ATOM 764 O O . PRO A 1 100 ? 0.693 13.782 -1.227 1.00 90.25 100 PRO A O 1
ATOM 767 N N . PHE A 1 101 ? 2.064 13.921 0.551 1.00 92.06 101 PHE A N 1
ATOM 768 C CA . PHE A 1 101 ? 2.056 12.475 0.824 1.00 92.06 101 PHE A CA 1
ATOM 769 C C . PHE A 1 101 ? 0.649 11.901 1.050 1.00 92.06 101 PHE A C 1
ATOM 771 O O . PHE A 1 101 ? 0.359 10.798 0.595 1.00 92.06 101 PHE A O 1
ATOM 778 N N . ILE A 1 102 ? -0.254 12.676 1.665 1.00 93.00 102 ILE A N 1
ATOM 779 C CA . ILE A 1 102 ? -1.646 12.275 1.946 1.00 93.00 102 ILE A CA 1
ATOM 780 C C . ILE A 1 102 ? -2.408 11.773 0.709 1.00 93.00 102 ILE A C 1
ATOM 782 O O . ILE A 1 102 ? -3.336 10.978 0.832 1.00 93.00 102 ILE A O 1
ATOM 786 N N . LEU A 1 103 ? -1.996 12.172 -0.497 1.00 90.12 103 LEU A N 1
ATOM 787 C CA . LEU A 1 103 ? -2.594 11.684 -1.736 1.00 90.12 103 LEU A CA 1
ATOM 788 C C . LEU A 1 103 ? -2.426 10.163 -1.915 1.00 90.12 103 LEU A C 1
ATOM 790 O O . LEU A 1 103 ? -3.215 9.564 -2.638 1.00 90.12 103 LEU A O 1
ATOM 794 N N . HIS A 1 104 ? -1.421 9.526 -1.296 1.00 93.25 104 HIS A N 1
ATOM 795 C CA . HIS A 1 104 ? -1.201 8.077 -1.403 1.00 93.25 104 HIS A CA 1
ATOM 796 C C . HIS A 1 104 ? -2.221 7.290 -0.581 1.00 93.25 104 HIS A C 1
ATOM 798 O O . HIS A 1 104 ? -2.972 6.526 -1.189 1.00 93.25 104 HIS A O 1
ATOM 804 N N . PRO A 1 105 ? -2.360 7.530 0.734 1.00 95.25 105 PRO A N 1
ATOM 805 C CA . PRO A 1 105 ? -3.432 6.912 1.504 1.00 95.25 105 PRO A CA 1
ATOM 806 C C . PRO A 1 105 ? -4.835 7.162 0.932 1.00 95.25 105 PRO A C 1
ATOM 808 O O . PRO A 1 105 ? -5.664 6.254 0.923 1.00 95.25 105 PRO A O 1
ATOM 811 N N . LEU A 1 106 ? -5.103 8.358 0.388 1.00 92.81 106 LEU A N 1
ATOM 812 C CA . LEU A 1 106 ? -6.393 8.661 -0.248 1.00 92.81 106 LEU A CA 1
ATOM 813 C C . LEU A 1 106 ? -6.626 7.866 -1.542 1.00 92.81 106 LEU A C 1
ATOM 815 O O . LEU A 1 106 ? -7.744 7.414 -1.791 1.00 92.81 106 LEU A O 1
ATOM 819 N N . GLU A 1 107 ? -5.591 7.667 -2.359 1.00 92.38 107 GLU A N 1
ATOM 820 C CA . GLU A 1 107 ? -5.685 6.838 -3.565 1.00 92.38 107 GLU A CA 1
ATOM 821 C C . GLU A 1 107 ? -5.923 5.361 -3.205 1.00 92.38 107 GLU A C 1
ATOM 823 O O . GLU A 1 107 ? -6.800 4.724 -3.789 1.00 92.38 107 GLU A O 1
ATOM 828 N N . VAL A 1 108 ? -5.218 4.843 -2.191 1.00 95.94 108 VAL A N 1
ATOM 829 C CA . VAL A 1 108 ? -5.430 3.488 -1.651 1.00 95.94 108 VAL A CA 1
ATOM 830 C C . VAL A 1 108 ? -6.869 3.316 -1.160 1.00 95.94 108 VAL A C 1
ATOM 832 O O . VAL A 1 108 ? -7.542 2.361 -1.550 1.00 95.94 108 VAL A O 1
ATOM 835 N N . ALA A 1 109 ? -7.374 4.264 -0.368 1.00 93.56 109 ALA A N 1
ATOM 836 C CA . ALA A 1 109 ? -8.752 4.257 0.119 1.00 93.56 109 ALA A CA 1
ATOM 837 C C . ALA A 1 109 ? -9.765 4.232 -1.032 1.00 93.56 109 ALA A C 1
ATOM 839 O O . ALA A 1 109 ? -10.721 3.457 -1.015 1.00 93.56 109 ALA A O 1
ATOM 840 N N . ARG A 1 110 ? -9.522 5.034 -2.076 1.00 89.56 110 ARG A N 1
ATOM 841 C CA . ARG A 1 110 ? -10.385 5.090 -3.257 1.00 89.56 110 ARG A CA 1
ATOM 842 C C . ARG A 1 110 ? -10.400 3.770 -4.031 1.00 89.56 110 ARG A C 1
ATOM 844 O O . ARG A 1 110 ? -11.458 3.383 -4.521 1.00 89.56 110 ARG A O 1
ATOM 851 N N . PHE A 1 111 ? -9.269 3.074 -4.146 1.00 92.94 111 PHE A N 1
ATOM 852 C CA . PHE A 1 111 ? -9.225 1.746 -4.765 1.00 92.94 111 PHE A CA 1
ATOM 853 C C . PHE A 1 111 ? -10.036 0.719 -3.982 1.00 92.94 111 PHE A C 1
ATOM 855 O O . PHE A 1 111 ? -10.857 0.016 -4.569 1.00 92.94 111 PHE A O 1
ATOM 862 N N . LEU A 1 112 ? -9.826 0.658 -2.666 1.00 93.69 112 LEU A N 1
ATOM 863 C CA . LEU A 1 112 ? -10.529 -0.275 -1.788 1.00 93.69 112 LEU A CA 1
ATOM 864 C C . LEU A 1 112 ? -12.033 -0.034 -1.833 1.00 93.69 112 LEU A C 1
ATOM 866 O O . LEU A 1 112 ? -12.819 -0.952 -2.046 1.00 93.69 112 LEU A O 1
ATOM 870 N N . ALA A 1 113 ? -12.447 1.215 -1.718 1.00 88.25 113 ALA A N 1
ATOM 871 C CA . ALA A 1 113 ? -13.859 1.511 -1.724 1.00 88.25 113 ALA A CA 1
ATOM 872 C C . ALA A 1 113 ? -14.503 1.344 -3.113 1.00 88.25 113 ALA A C 1
ATOM 874 O O . ALA A 1 113 ? -15.649 0.916 -3.218 1.00 88.25 113 ALA A O 1
ATOM 875 N N . GLY A 1 114 ? -13.749 1.575 -4.195 1.00 85.88 114 GLY A N 1
ATOM 876 C CA . GLY A 1 114 ? -14.194 1.302 -5.564 1.00 85.88 114 GLY A CA 1
ATOM 877 C C . GLY A 1 114 ? -14.504 -0.174 -5.838 1.00 85.88 114 GLY A C 1
ATOM 878 O O . GLY A 1 114 ? -15.325 -0.471 -6.706 1.00 85.88 114 GLY A O 1
ATOM 879 N N . ILE A 1 115 ? -13.894 -1.101 -5.091 1.00 90.38 115 ILE A N 1
ATOM 880 C CA . ILE A 1 115 ? -14.210 -2.537 -5.158 1.00 90.38 115 ILE A CA 1
ATOM 881 C C . ILE A 1 115 ? -15.271 -2.977 -4.139 1.00 90.38 115 ILE A C 1
ATOM 883 O O . ILE A 1 115 ? -15.536 -4.171 -4.035 1.00 90.38 115 ILE A O 1
ATOM 887 N N . GLY A 1 116 ? -15.875 -2.042 -3.399 1.00 85.06 116 GLY A N 1
ATOM 888 C CA . GLY A 1 116 ? -16.864 -2.344 -2.362 1.00 85.06 116 GLY A CA 1
ATOM 889 C C . GLY A 1 116 ? -16.260 -2.936 -1.087 1.00 85.06 116 GLY A C 1
ATOM 890 O O . GLY A 1 116 ? -16.931 -3.706 -0.403 1.00 85.06 116 GLY A O 1
ATOM 891 N N . ALA A 1 117 ? -14.995 -2.628 -0.776 1.00 88.56 117 ALA A N 1
ATOM 892 C CA . ALA A 1 117 ? -14.381 -3.056 0.477 1.00 88.56 117 ALA A CA 1
ATOM 893 C C . ALA A 1 117 ? -15.130 -2.477 1.693 1.00 88.56 117 ALA A C 1
ATOM 895 O O . ALA A 1 117 ? -15.590 -1.335 1.634 1.00 88.56 117 ALA A O 1
ATOM 896 N N . PRO A 1 118 ? -15.208 -3.223 2.809 1.00 86.75 118 PRO A N 1
ATOM 897 C CA . PRO A 1 118 ? -15.844 -2.742 4.029 1.00 86.75 118 PRO A CA 1
ATOM 898 C C . PRO A 1 118 ? -15.064 -1.583 4.668 1.00 86.75 118 PRO A C 1
ATOM 900 O O . PRO A 1 118 ? -13.847 -1.455 4.505 1.00 86.75 118 PRO A O 1
ATOM 903 N N . ASP A 1 119 ? -15.760 -0.774 5.466 1.00 86.00 119 ASP A N 1
ATOM 904 C CA . ASP A 1 119 ? -15.241 0.485 6.014 1.00 86.00 119 ASP A CA 1
ATOM 905 C C . ASP A 1 119 ? -13.968 0.341 6.846 1.00 86.00 119 ASP A C 1
ATOM 907 O O . ASP A 1 119 ? -13.086 1.200 6.779 1.00 86.00 119 ASP A O 1
ATOM 911 N N . HIS A 1 120 ? -13.829 -0.739 7.621 1.00 89.75 120 HIS A N 1
ATOM 912 C CA . HIS A 1 120 ? -12.613 -0.969 8.406 1.00 89.75 120 HIS A CA 1
ATOM 913 C C . HIS A 1 120 ? -11.395 -1.188 7.503 1.00 89.75 120 HIS A C 1
ATOM 915 O O . HIS A 1 120 ? -10.299 -0.757 7.850 1.00 89.75 120 HIS A O 1
ATOM 921 N N . LEU A 1 121 ? -11.574 -1.800 6.328 1.00 94.75 121 LEU A N 1
ATOM 922 C CA . LEU A 1 121 ? -10.498 -2.028 5.367 1.00 94.75 121 LEU A CA 1
ATOM 923 C C . LEU A 1 121 ? -10.137 -0.735 4.630 1.00 94.75 121 LEU A C 1
ATOM 925 O O . LEU A 1 121 ? -8.956 -0.441 4.456 1.00 94.75 121 LEU A O 1
ATOM 929 N N . VAL A 1 122 ? -11.134 0.076 4.264 1.00 94.56 122 VAL A N 1
ATOM 930 C CA . VAL A 1 122 ? -10.910 1.417 3.695 1.00 94.56 122 VAL A CA 1
ATOM 931 C C . VAL A 1 122 ? -10.179 2.311 4.701 1.00 94.56 122 VAL A C 1
ATOM 933 O O . VAL A 1 122 ? -9.198 2.964 4.349 1.00 94.56 122 VAL A O 1
ATOM 936 N N . SER A 1 123 ? -10.597 2.282 5.968 1.00 93.50 123 SER A N 1
ATOM 937 C CA . SER A 1 123 ? -9.958 3.023 7.063 1.00 93.50 123 SER A CA 1
ATOM 938 C C . SER A 1 123 ? -8.524 2.549 7.308 1.00 93.50 123 SER A C 1
ATOM 940 O O . SER A 1 123 ? -7.622 3.376 7.430 1.00 93.50 123 SER A O 1
ATOM 942 N N . ALA A 1 124 ? -8.277 1.235 7.289 1.00 96.50 124 ALA A N 1
ATOM 943 C CA . ALA A 1 124 ? -6.921 0.691 7.324 1.00 96.50 124 ALA A CA 1
ATOM 944 C C . ALA A 1 124 ? -6.089 1.167 6.122 1.00 96.50 124 ALA A C 1
ATOM 946 O O . ALA A 1 124 ? -4.931 1.520 6.297 1.00 96.50 124 ALA A O 1
ATOM 947 N N . GLY A 1 125 ? -6.680 1.280 4.928 1.00 96.94 125 GLY A N 1
ATOM 948 C CA . GLY A 1 125 ? -6.035 1.874 3.753 1.00 96.94 125 GLY A CA 1
ATOM 949 C C . GLY A 1 125 ? -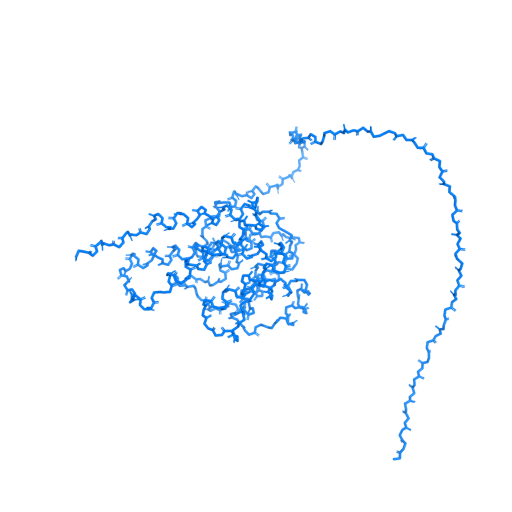5.616 3.330 3.931 1.00 96.94 125 GLY A C 1
ATOM 950 O O . GLY A 1 125 ? -4.518 3.707 3.524 1.00 96.94 125 GLY A O 1
ATOM 951 N N . ILE A 1 126 ? -6.438 4.135 4.602 1.00 96.12 126 ILE A N 1
ATOM 952 C CA . ILE A 1 126 ? -6.107 5.526 4.943 1.00 96.12 126 ILE A CA 1
ATOM 953 C C . ILE A 1 126 ? -4.961 5.594 5.968 1.00 96.12 126 ILE A C 1
ATOM 955 O O . ILE A 1 126 ? -4.157 6.523 5.944 1.00 96.12 126 ILE A O 1
ATOM 959 N N . LEU A 1 127 ? -4.878 4.614 6.867 1.00 96.81 127 LEU A N 1
ATOM 960 C CA . LEU A 1 127 ? -3.944 4.618 7.994 1.00 96.81 127 LEU A CA 1
ATOM 961 C C . LEU A 1 127 ? -2.681 3.778 7.757 1.00 96.81 127 LEU A C 1
ATOM 963 O O . LEU A 1 127 ? -1.777 3.825 8.580 1.00 96.81 127 LEU A O 1
ATOM 967 N N . HIS A 1 128 ? -2.585 3.019 6.664 1.00 97.25 128 HIS A N 1
ATOM 968 C CA . HIS A 1 128 ? -1.592 1.944 6.532 1.00 97.25 128 HIS A CA 1
ATOM 969 C C . HIS A 1 128 ? -0.126 2.387 6.686 1.00 97.25 128 HIS A C 1
ATOM 971 O O . HIS A 1 128 ? 0.689 1.624 7.197 1.00 97.25 128 HIS A O 1
ATOM 977 N N . ASP A 1 129 ? 0.195 3.623 6.293 1.00 96.62 129 ASP A N 1
ATOM 978 C CA . ASP A 1 129 ? 1.550 4.179 6.351 1.00 96.62 129 ASP A CA 1
ATOM 979 C C . ASP A 1 129 ? 1.804 5.036 7.613 1.00 96.62 129 ASP A C 1
ATOM 981 O O . ASP A 1 129 ? 2.927 5.500 7.816 1.00 96.62 129 ASP A O 1
ATOM 985 N N . VAL A 1 130 ? 0.816 5.261 8.496 1.00 95.38 130 VAL A N 1
ATOM 986 C CA . VAL A 1 130 ? 1.018 6.146 9.665 1.00 95.38 130 VAL A CA 1
ATOM 987 C C . VAL A 1 130 ? 1.998 5.547 10.671 1.00 95.38 130 VAL A C 1
ATOM 989 O O . VAL A 1 130 ? 2.810 6.282 11.222 1.00 95.38 130 VAL A O 1
ATOM 992 N N . VAL A 1 131 ? 1.979 4.228 10.879 1.00 94.44 131 VAL A N 1
ATOM 993 C CA . VAL A 1 131 ? 2.935 3.549 11.774 1.00 94.44 131 VAL A CA 1
ATOM 994 C C . VAL A 1 131 ? 4.336 3.528 11.160 1.00 94.44 131 VAL A C 1
ATOM 996 O O . VAL A 1 131 ? 5.319 3.698 11.868 1.00 94.44 131 VAL A O 1
ATOM 999 N N . GLU A 1 132 ? 4.444 3.373 9.837 1.00 92.00 132 GLU A N 1
ATOM 1000 C CA . GLU A 1 132 ? 5.744 3.327 9.156 1.00 92.00 132 GLU A CA 1
ATOM 1001 C C . GLU A 1 132 ? 6.416 4.697 8.991 1.00 92.00 132 GLU A C 1
ATOM 1003 O O . GLU A 1 132 ? 7.637 4.775 8.861 1.00 92.00 132 GLU A O 1
ATOM 1008 N N . LYS A 1 133 ? 5.638 5.778 8.859 1.00 91.06 133 LYS A N 1
ATOM 1009 C CA . LYS A 1 133 ? 6.151 7.090 8.416 1.00 91.06 133 LYS A CA 1
ATOM 1010 C C . LYS A 1 133 ? 6.022 8.188 9.459 1.00 91.06 133 LYS A C 1
ATOM 1012 O O . LYS A 1 133 ? 6.330 9.341 9.155 1.00 91.06 133 LYS A O 1
ATOM 1017 N N . THR A 1 134 ? 5.504 7.878 10.641 1.00 92.50 134 THR A N 1
ATOM 1018 C CA . THR A 1 134 ? 5.211 8.865 11.686 1.00 92.50 134 THR A CA 1
ATOM 1019 C C . THR A 1 134 ? 5.453 8.250 13.062 1.00 92.50 134 THR A C 1
ATOM 1021 O O . THR A 1 134 ? 5.654 7.048 13.181 1.00 92.50 134 THR A O 1
ATOM 1024 N N . GLU A 1 135 ? 5.379 9.050 14.122 1.00 92.19 135 GLU A N 1
ATOM 1025 C CA . GLU A 1 135 ? 5.532 8.591 15.515 1.00 92.19 135 GLU A CA 1
ATOM 1026 C C . GLU A 1 135 ? 4.284 7.856 16.056 1.00 92.19 135 GLU A C 1
ATOM 1028 O O . GLU A 1 135 ? 4.058 7.782 17.261 1.00 92.19 135 GLU A O 1
ATOM 1033 N N . THR A 1 136 ? 3.409 7.366 15.174 1.00 93.19 136 THR A N 1
ATOM 1034 C CA . THR A 1 136 ? 2.176 6.675 15.571 1.00 93.19 136 THR A CA 1
ATOM 1035 C C . THR A 1 136 ? 2.483 5.235 15.968 1.00 93.19 136 THR A C 1
ATOM 1037 O O . THR A 1 136 ? 3.092 4.496 15.198 1.00 93.19 136 THR A O 1
ATOM 1040 N N . SER A 1 137 ? 2.003 4.801 17.135 1.00 93.56 137 SER A N 1
ATOM 1041 C CA . SER A 1 137 ? 2.114 3.401 17.561 1.00 93.56 137 SER A CA 1
ATOM 1042 C C . SER A 1 137 ? 0.890 2.572 17.152 1.00 93.56 137 SER A C 1
ATOM 1044 O O . SER A 1 137 ? -0.214 3.095 16.996 1.00 93.56 137 SER A O 1
ATOM 1046 N N . ALA A 1 138 ? 1.062 1.251 17.032 1.00 90.56 138 ALA A N 1
ATOM 1047 C CA . ALA A 1 138 ? -0.060 0.339 16.798 1.00 90.56 138 ALA A CA 1
ATOM 1048 C C . ALA A 1 138 ? -1.080 0.352 17.957 1.00 90.56 138 ALA A C 1
ATOM 1050 O O . ALA A 1 138 ? -2.277 0.271 17.700 1.00 90.56 138 ALA A O 1
ATOM 1051 N N . SER A 1 139 ? -0.619 0.525 19.205 1.00 91.69 139 SER A N 1
ATOM 1052 C CA . SER A 1 139 ? -1.491 0.665 20.386 1.00 91.69 139 SER A CA 1
ATOM 1053 C C . SER A 1 139 ? -2.392 1.890 20.268 1.00 91.69 139 SER A C 1
ATOM 1055 O O . SER A 1 139 ? -3.599 1.798 20.462 1.00 91.69 139 SER A O 1
ATOM 1057 N N . GLU A 1 140 ? -1.824 3.028 19.855 1.00 92.94 140 GLU A N 1
ATOM 1058 C CA . GLU A 1 140 ? -2.596 4.253 19.641 1.00 92.94 140 GLU A CA 1
ATOM 1059 C C . GLU A 1 140 ? -3.677 4.059 18.564 1.00 92.94 140 GLU A C 1
ATOM 1061 O O . GLU A 1 140 ? -4.789 4.576 18.689 1.00 92.94 140 GLU A O 1
ATOM 1066 N N . LEU A 1 141 ? -3.379 3.302 17.501 1.00 91.69 141 LEU A N 1
ATOM 1067 C CA . LEU A 1 141 ? -4.384 2.971 16.491 1.00 91.69 141 LEU A CA 1
ATOM 1068 C C . LEU A 1 141 ? -5.490 2.068 17.041 1.00 91.69 141 LEU A C 1
ATOM 1070 O O . LEU A 1 141 ? -6.651 2.285 16.695 1.00 91.69 141 LEU A O 1
ATOM 1074 N N . GLY A 1 142 ? -5.150 1.096 17.891 1.00 88.06 142 GLY A N 1
ATOM 1075 C CA . GLY A 1 142 ? -6.118 0.216 18.552 1.00 88.06 142 GLY A CA 1
ATOM 1076 C C . GLY A 1 142 ? -7.097 1.004 19.419 1.00 88.06 142 GLY A C 1
ATOM 1077 O O . GLY A 1 142 ? -8.309 0.873 19.259 1.00 88.06 142 GLY A O 1
ATOM 1078 N N . GLU A 1 143 ? -6.581 1.921 20.237 1.00 87.44 143 GLU A N 1
ATOM 1079 C CA . GLU A 1 143 ? -7.384 2.787 21.110 1.00 87.44 143 GLU A CA 1
ATOM 1080 C C . GLU A 1 143 ? -8.303 3.740 20.331 1.00 87.44 143 GLU A C 1
ATOM 1082 O O . GLU A 1 143 ? -9.438 3.986 20.737 1.00 87.44 143 GLU A O 1
ATOM 1087 N N . ARG A 1 144 ? -7.829 4.293 19.205 1.00 89.75 144 ARG A N 1
ATOM 1088 C CA . ARG A 1 144 ? -8.573 5.307 18.436 1.00 89.75 144 ARG A CA 1
ATOM 1089 C C . ARG A 1 144 ? -9.540 4.729 17.407 1.00 89.75 144 ARG A C 1
ATOM 1091 O O . ARG A 1 144 ? -10.593 5.317 17.172 1.00 89.75 144 ARG A O 1
ATOM 1098 N N . PHE A 1 145 ? -9.155 3.645 16.741 1.00 87.19 145 PHE A N 1
ATOM 1099 C CA . PHE A 1 145 ? -9.845 3.114 15.559 1.00 87.19 145 PHE A CA 1
ATOM 1100 C C . PHE A 1 145 ? -10.274 1.651 15.722 1.00 87.19 145 PHE A C 1
ATOM 1102 O O . PHE A 1 145 ? -11.015 1.130 14.890 1.00 87.19 145 PHE A O 1
ATOM 1109 N N . GLY A 1 146 ? -9.849 0.991 16.798 1.00 87.62 146 GLY A N 1
ATOM 1110 C CA . GLY A 1 146 ? -10.173 -0.394 17.101 1.00 87.62 146 GLY A CA 1
ATOM 1111 C C . GLY A 1 146 ? -9.115 -1.389 16.625 1.00 87.62 146 GLY A C 1
ATOM 1112 O O . GLY A 1 146 ? -8.439 -1.213 15.606 1.00 87.62 146 GLY A O 1
ATOM 1113 N N . GLU A 1 147 ? -9.035 -2.501 17.355 1.00 90.62 147 GLU A N 1
ATOM 1114 C CA . GLU A 1 147 ? -8.023 -3.552 17.178 1.00 90.62 147 GLU A CA 1
ATOM 1115 C C . GLU A 1 147 ? -7.987 -4.149 15.770 1.00 90.62 147 GLU A C 1
ATOM 1117 O O . GLU A 1 147 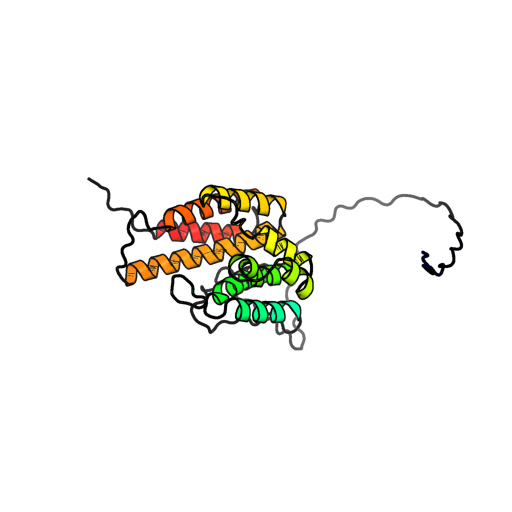? -6.921 -4.470 15.252 1.00 90.62 147 GLU A O 1
ATOM 1122 N N . ARG A 1 148 ? -9.137 -4.261 15.094 1.00 92.62 148 ARG A N 1
ATOM 1123 C CA . ARG A 1 148 ? -9.185 -4.809 13.731 1.00 92.62 148 ARG A CA 1
ATOM 1124 C C . ARG A 1 148 ? -8.419 -3.938 12.733 1.00 92.62 148 ARG A C 1
ATOM 1126 O O . ARG A 1 148 ? -7.714 -4.467 11.876 1.00 92.62 148 ARG A O 1
ATOM 1133 N N . ILE A 1 149 ? -8.552 -2.615 12.839 1.00 94.50 149 ILE A N 1
ATOM 1134 C CA . ILE A 1 149 ? -7.844 -1.671 11.967 1.00 94.50 149 ILE A CA 1
ATOM 1135 C C . ILE A 1 149 ? -6.356 -1.684 12.308 1.00 94.50 149 ILE A C 1
ATOM 1137 O O . ILE A 1 149 ? -5.532 -1.804 11.403 1.00 94.50 149 ILE A O 1
ATOM 1141 N N . ALA A 1 150 ? -6.011 -1.636 13.598 1.00 94.81 150 ALA A N 1
ATOM 1142 C CA . ALA A 1 150 ? -4.623 -1.706 14.050 1.00 94.81 150 ALA A CA 1
ATOM 1143 C C . ALA A 1 150 ? -3.922 -2.988 13.570 1.00 94.81 150 ALA A C 1
ATOM 1145 O O . ALA A 1 150 ? -2.807 -2.923 13.052 1.00 94.81 150 ALA A O 1
ATOM 1146 N N . ALA A 1 151 ? -4.599 -4.137 13.650 1.00 96.38 151 ALA A N 1
ATOM 1147 C CA . ALA A 1 151 ? -4.088 -5.415 13.166 1.00 96.38 151 ALA A CA 1
ATOM 1148 C C . ALA A 1 151 ? -3.860 -5.423 11.646 1.00 96.38 151 ALA A C 1
ATOM 1150 O O . ALA A 1 151 ? -2.836 -5.928 11.187 1.00 96.38 151 ALA A O 1
ATOM 1151 N N . LEU A 1 152 ? -4.773 -4.841 10.857 1.00 97.75 152 LEU A N 1
ATOM 1152 C CA . LEU A 1 152 ? -4.603 -4.721 9.405 1.00 97.75 152 LEU A CA 1
ATOM 1153 C C . LEU A 1 152 ? -3.432 -3.808 9.037 1.00 97.75 152 LEU A C 1
ATOM 1155 O O . LEU A 1 152 ? -2.641 -4.174 8.170 1.00 97.75 152 LEU A O 1
ATOM 1159 N N . VAL A 1 153 ? -3.303 -2.657 9.704 1.00 97.88 153 VAL A N 1
ATOM 1160 C CA . VAL A 1 153 ? -2.179 -1.731 9.504 1.00 97.88 153 VAL A CA 1
ATOM 1161 C C . VAL A 1 153 ? -0.865 -2.432 9.842 1.00 97.88 153 VAL A C 1
ATOM 1163 O O . VAL A 1 153 ? 0.012 -2.515 8.989 1.00 97.88 153 VAL A O 1
ATOM 1166 N N . ALA A 1 154 ? -0.768 -3.048 11.024 1.00 96.88 154 ALA A N 1
ATOM 1167 C CA . ALA A 1 154 ? 0.419 -3.791 11.436 1.00 96.88 154 ALA A CA 1
ATOM 1168 C C . ALA A 1 154 ? 0.766 -4.929 10.461 1.00 96.88 154 ALA A C 1
ATOM 1170 O O . ALA A 1 154 ? 1.937 -5.144 10.158 1.00 96.88 154 ALA A O 1
ATOM 1171 N N . ALA A 1 155 ? -0.235 -5.632 9.920 1.00 97.88 155 ALA A N 1
ATOM 1172 C CA . ALA A 1 155 ? -0.028 -6.707 8.954 1.00 97.88 155 ALA A CA 1
ATOM 1173 C C . ALA A 1 155 ? 0.601 -6.233 7.636 1.00 97.88 155 ALA A C 1
ATOM 1175 O O . ALA A 1 155 ? 1.306 -7.020 6.997 1.00 97.88 155 ALA A O 1
ATOM 1176 N N . VAL A 1 156 ? 0.386 -4.977 7.236 1.00 97.88 156 VAL A N 1
ATOM 1177 C CA . VAL A 1 156 ? 0.965 -4.401 6.013 1.00 97.88 156 VAL A CA 1
ATOM 1178 C C . VAL A 1 156 ? 2.168 -3.489 6.266 1.00 97.88 156 VAL A C 1
ATOM 1180 O O . VAL A 1 156 ? 2.764 -3.035 5.290 1.00 97.88 156 VAL A O 1
ATOM 1183 N N . SER A 1 157 ? 2.559 -3.279 7.528 1.00 96.69 157 SER A N 1
ATOM 1184 C CA . SER A 1 157 ? 3.750 -2.512 7.894 1.00 96.69 157 SER A CA 1
ATOM 1185 C C . SER A 1 157 ? 5.042 -3.340 7.809 1.00 96.69 157 SER A C 1
ATOM 1187 O O . SER A 1 157 ? 5.100 -4.496 8.242 1.00 96.69 157 SER A O 1
ATOM 1189 N N . ASP A 1 158 ? 6.096 -2.742 7.258 1.00 94.06 158 ASP A N 1
ATOM 1190 C CA . ASP A 1 158 ? 7.467 -3.250 7.262 1.00 94.06 158 ASP A CA 1
ATOM 1191 C C . ASP A 1 158 ? 8.022 -3.396 8.693 1.00 94.06 158 ASP A C 1
ATOM 1193 O O . ASP A 1 158 ? 7.753 -2.591 9.580 1.00 94.06 158 ASP A O 1
ATOM 1197 N N . ASP A 1 159 ? 8.891 -4.393 8.891 1.00 92.75 159 ASP A N 1
ATOM 1198 C CA . ASP A 1 159 ? 9.689 -4.522 10.114 1.00 92.75 159 ASP A CA 1
ATOM 1199 C C . ASP A 1 159 ? 11.081 -3.915 9.906 1.00 92.75 159 ASP A C 1
ATOM 1201 O O . ASP A 1 159 ? 11.953 -4.507 9.252 1.00 92.75 159 ASP A O 1
ATOM 1205 N N . ASP A 1 160 ? 11.297 -2.731 10.478 1.00 90.25 160 ASP A N 1
ATOM 1206 C CA . ASP A 1 160 ? 12.539 -1.983 10.305 1.00 90.25 160 ASP A CA 1
ATOM 1207 C C . ASP A 1 160 ? 13.760 -2.614 10.980 1.00 90.25 160 ASP A C 1
ATOM 1209 O O . ASP A 1 160 ? 14.892 -2.301 10.601 1.00 90.25 160 ASP A O 1
ATOM 1213 N N . ARG A 1 161 ? 13.547 -3.587 11.875 1.00 93.38 161 ARG A N 1
ATOM 1214 C CA . ARG A 1 161 ? 14.613 -4.377 12.511 1.00 93.38 161 ARG A CA 1
ATOM 1215 C C . ARG A 1 161 ? 15.231 -5.402 11.556 1.00 93.38 161 ARG A C 1
ATOM 1217 O O . ARG A 1 161 ? 16.262 -5.992 11.863 1.00 93.38 161 ARG A O 1
ATOM 1224 N N . ILE A 1 162 ? 14.601 -5.668 10.406 1.00 94.75 162 ILE A N 1
ATOM 1225 C CA . ILE A 1 162 ? 15.120 -6.617 9.416 1.00 94.75 162 ILE A CA 1
ATOM 1226 C C . ILE A 1 162 ? 16.087 -5.905 8.473 1.00 94.75 162 ILE A C 1
ATOM 1228 O O . ILE A 1 162 ? 15.673 -5.184 7.558 1.00 94.75 162 ILE A O 1
ATOM 1232 N N . ASP A 1 163 ? 17.378 -6.188 8.625 1.00 94.19 163 ASP A N 1
ATOM 1233 C CA . ASP A 1 163 ? 18.409 -5.657 7.737 1.00 94.19 163 ASP A CA 1
ATOM 1234 C C . ASP A 1 163 ? 18.273 -6.159 6.296 1.00 94.19 163 ASP A C 1
ATOM 1236 O O . ASP A 1 163 ? 18.083 -7.354 6.018 1.00 94.19 163 ASP A O 1
ATOM 1240 N N . GLY A 1 164 ? 18.433 -5.213 5.368 1.00 93.81 164 GLY A N 1
ATOM 1241 C CA . GLY A 1 164 ? 18.422 -5.439 3.930 1.00 93.81 164 GLY A CA 1
ATOM 1242 C C . GLY A 1 164 ? 17.030 -5.332 3.305 1.00 93.81 164 GLY A C 1
ATOM 1243 O O . GLY A 1 164 ? 16.137 -6.142 3.561 1.00 93.81 164 GLY A O 1
ATOM 1244 N N . TYR A 1 165 ? 16.886 -4.394 2.364 1.00 92.00 165 TYR A N 1
ATOM 1245 C CA . TYR A 1 165 ? 15.640 -4.124 1.632 1.00 92.00 165 TYR A CA 1
ATOM 1246 C C . TYR A 1 165 ? 14.963 -5.394 1.090 1.00 92.00 165 TYR A C 1
ATOM 1248 O O . TYR A 1 165 ? 13.767 -5.612 1.273 1.00 92.00 165 TYR A O 1
ATOM 1256 N N . GLY A 1 166 ? 15.734 -6.277 0.444 1.00 94.56 166 GLY A N 1
ATOM 1257 C CA . GLY A 1 166 ? 15.200 -7.510 -0.136 1.00 94.56 166 GLY A CA 1
ATOM 1258 C C . GLY A 1 166 ? 14.623 -8.474 0.907 1.00 94.56 166 GLY A C 1
ATOM 1259 O O . GLY A 1 166 ? 13.571 -9.070 0.662 1.00 94.56 166 GLY A O 1
ATOM 1260 N N . ARG A 1 167 ? 15.282 -8.601 2.070 1.00 96.56 167 ARG A N 1
ATOM 1261 C CA . ARG A 1 167 ? 14.839 -9.457 3.181 1.00 96.56 167 ARG A CA 1
ATOM 1262 C C . ARG A 1 167 ? 13.602 -8.875 3.855 1.00 96.56 167 ARG A C 1
ATOM 1264 O O . ARG A 1 167 ? 12.632 -9.611 4.017 1.00 96.56 167 ARG A O 1
ATOM 1271 N N . ARG A 1 168 ? 13.599 -7.567 4.133 1.00 96.94 168 ARG A N 1
ATOM 1272 C CA . ARG A 1 168 ? 12.458 -6.835 4.707 1.00 96.94 168 ARG A CA 1
ATOM 1273 C C . ARG A 1 168 ? 11.204 -6.990 3.854 1.00 96.94 168 ARG A C 1
ATOM 1275 O O . ARG A 1 168 ? 10.193 -7.503 4.316 1.00 96.94 168 ARG A O 1
ATOM 1282 N N . LYS A 1 169 ? 11.309 -6.729 2.547 1.00 97.25 169 LYS A N 1
ATOM 1283 C CA . LYS A 1 169 ? 10.175 -6.890 1.625 1.00 97.25 169 LYS A CA 1
ATOM 1284 C C . LYS A 1 169 ? 9.724 -8.341 1.460 1.00 97.25 169 LYS A C 1
ATOM 1286 O O . LYS A 1 169 ? 8.553 -8.585 1.180 1.00 97.25 169 LYS A O 1
ATOM 1291 N N . ALA A 1 170 ? 10.627 -9.317 1.585 1.00 97.81 170 ALA A N 1
ATOM 1292 C CA . ALA A 1 170 ? 10.250 -10.731 1.601 1.00 97.81 170 ALA A CA 1
ATOM 1293 C C . ALA A 1 170 ? 9.522 -11.129 2.892 1.00 97.81 170 ALA A C 1
ATOM 1295 O O . ALA A 1 170 ? 8.582 -11.918 2.824 1.00 97.81 170 ALA A O 1
ATOM 1296 N N . ALA A 1 171 ? 9.927 -10.578 4.038 1.00 98.06 171 ALA A N 1
ATOM 1297 C CA . ALA A 1 171 ? 9.226 -10.755 5.302 1.00 98.06 171 ALA A CA 1
ATOM 1298 C C . ALA A 1 171 ? 7.821 -10.147 5.245 1.00 98.06 171 ALA A C 1
ATOM 1300 O O . ALA A 1 171 ? 6.872 -10.870 5.527 1.00 98.06 171 ALA A O 1
ATOM 1301 N N . LEU A 1 172 ? 7.682 -8.913 4.741 1.00 98.19 172 LEU A N 1
ATOM 1302 C CA . LEU A 1 172 ? 6.379 -8.271 4.550 1.00 98.19 172 LEU A CA 1
ATOM 1303 C C . LEU A 1 172 ? 5.437 -9.132 3.692 1.00 98.19 172 LEU A C 1
ATOM 1305 O O . LEU A 1 172 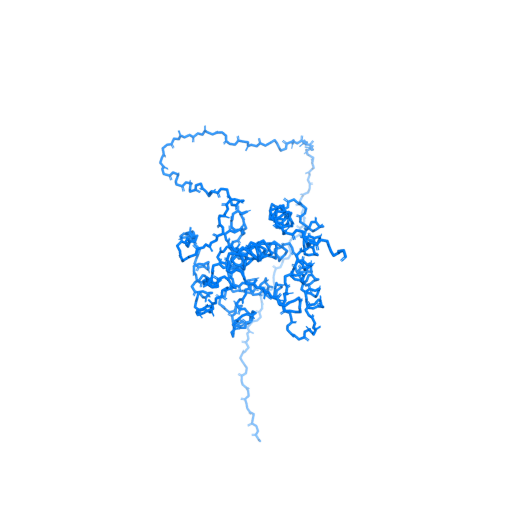? 4.310 -9.400 4.086 1.00 98.19 172 LEU A O 1
ATOM 1309 N N . ARG A 1 173 ? 5.905 -9.654 2.548 1.00 98.44 173 ARG A N 1
ATOM 1310 C CA . ARG A 1 173 ? 5.079 -10.544 1.705 1.00 98.44 173 ARG A CA 1
ATOM 1311 C C . ARG A 1 173 ? 4.590 -11.788 2.457 1.00 98.44 173 ARG A C 1
ATOM 1313 O O . ARG A 1 173 ? 3.436 -12.170 2.303 1.00 98.44 173 ARG A O 1
ATOM 1320 N N . ARG A 1 174 ? 5.444 -12.410 3.280 1.00 98.44 174 ARG A N 1
ATOM 1321 C CA . ARG A 1 174 ? 5.041 -13.555 4.119 1.00 98.44 174 ARG A CA 1
ATOM 1322 C C . ARG A 1 174 ? 4.057 -13.145 5.213 1.00 98.44 174 ARG A C 1
ATOM 1324 O O . ARG A 1 174 ? 3.138 -13.904 5.495 1.00 98.44 174 ARG A O 1
ATOM 1331 N N . GLN A 1 175 ? 4.258 -11.984 5.826 1.00 98.25 175 GLN A N 1
ATOM 1332 C CA . GLN A 1 175 ? 3.392 -11.440 6.870 1.00 98.25 175 GLN A CA 1
ATOM 1333 C C . GLN A 1 175 ? 1.980 -11.189 6.338 1.00 98.25 175 GLN A C 1
ATOM 1335 O O . GLN A 1 175 ? 1.026 -11.753 6.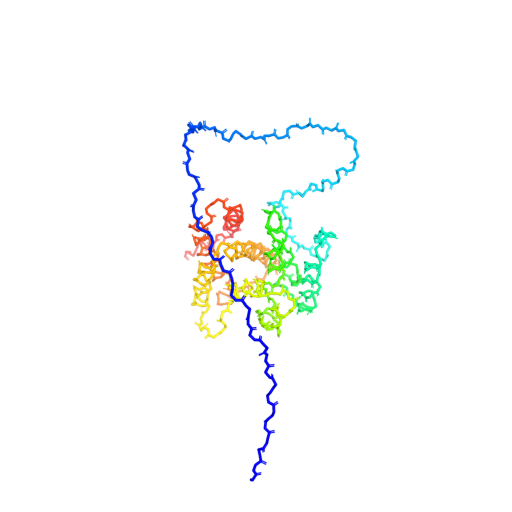864 1.00 98.25 175 GLN A O 1
ATOM 1340 N N . VAL A 1 176 ? 1.860 -10.450 5.234 1.00 98.31 176 VAL A N 1
ATOM 1341 C CA . VAL A 1 176 ? 0.575 -10.163 4.584 1.00 98.31 176 VAL A CA 1
ATOM 1342 C C . VAL A 1 176 ? -0.131 -11.455 4.161 1.00 98.31 176 VAL A C 1
ATOM 1344 O O . VAL A 1 176 ? -1.320 -11.620 4.412 1.00 98.31 176 VAL A O 1
ATOM 1347 N N . ALA A 1 177 ? 0.602 -12.414 3.582 1.00 98.19 177 ALA A N 1
ATOM 1348 C CA . ALA A 1 177 ? 0.030 -13.701 3.183 1.00 98.19 177 ALA A CA 1
ATOM 1349 C C . ALA A 1 177 ? -0.544 -14.503 4.367 1.00 98.19 177 ALA A C 1
ATOM 1351 O O . ALA A 1 177 ? -1.554 -15.185 4.202 1.00 98.19 177 ALA A O 1
ATOM 1352 N N . ARG A 1 178 ? 0.088 -14.418 5.547 1.00 98.31 178 ARG A N 1
ATOM 1353 C CA . ARG A 1 178 ? -0.386 -15.055 6.789 1.00 98.31 178 ARG A CA 1
ATOM 1354 C C . ARG A 1 178 ? -1.580 -14.329 7.404 1.00 98.31 178 ARG A C 1
ATOM 1356 O O . ARG A 1 178 ? -2.423 -14.986 8.000 1.00 98.31 178 ARG A O 1
ATOM 1363 N N . ALA A 1 179 ? -1.642 -13.005 7.265 1.00 97.94 179 ALA A N 1
ATOM 1364 C CA . ALA A 1 179 ? -2.718 -12.181 7.813 1.00 97.94 179 ALA A CA 1
ATOM 1365 C C . ALA A 1 179 ? -4.056 -12.359 7.072 1.00 97.94 179 ALA A C 1
ATOM 1367 O O . ALA A 1 179 ? -5.112 -12.133 7.655 1.00 97.94 179 ALA A O 1
ATOM 1368 N N . GLY A 1 180 ? -4.025 -12.808 5.814 1.00 98.00 180 GLY A N 1
ATOM 1369 C CA . GLY A 1 180 ? -5.213 -13.238 5.078 1.00 98.00 180 GLY A CA 1
ATOM 1370 C C . GLY A 1 180 ? -5.678 -12.263 3.998 1.00 98.00 180 GLY A C 1
ATOM 1371 O O . GLY A 1 180 ? -4.955 -11.360 3.577 1.00 98.00 180 GLY A O 1
ATOM 1372 N N . GLU A 1 181 ? -6.890 -12.496 3.500 1.00 97.75 181 GLU A N 1
ATOM 1373 C CA . GLU A 1 181 ? -7.430 -11.853 2.296 1.00 97.75 181 GLU A CA 1
ATOM 1374 C C . GLU A 1 181 ? -7.593 -10.333 2.425 1.00 97.75 181 GLU A C 1
ATOM 1376 O O . GLU A 1 181 ? -7.244 -9.604 1.495 1.00 97.75 181 GLU A O 1
ATOM 1381 N N . GLU A 1 182 ? -8.044 -9.830 3.578 1.00 97.94 182 GLU A N 1
ATOM 1382 C CA . GLU A 1 182 ? -8.181 -8.383 3.803 1.00 97.94 182 GLU A CA 1
ATOM 1383 C C . GLU A 1 182 ? -6.816 -7.678 3.739 1.00 97.94 182 GLU A C 1
ATOM 1385 O O . GLU A 1 182 ? -6.664 -6.676 3.037 1.00 97.94 182 GLU A O 1
ATOM 1390 N N . ALA A 1 183 ? -5.790 -8.245 4.382 1.00 98.50 183 ALA A N 1
ATOM 1391 C CA . ALA A 1 183 ? -4.430 -7.712 4.332 1.00 98.50 183 ALA A CA 1
ATOM 1392 C C . ALA A 1 183 ? -3.840 -7.781 2.913 1.00 98.50 183 ALA A C 1
ATOM 1394 O O . ALA A 1 183 ? -3.209 -6.826 2.464 1.00 98.50 183 ALA A O 1
ATOM 1395 N N . LEU A 1 184 ? -4.071 -8.877 2.178 1.00 98.69 184 LEU A N 1
ATOM 1396 C CA . LEU A 1 184 ? -3.653 -9.011 0.776 1.00 98.69 184 LEU A CA 1
ATOM 1397 C C . LEU A 1 184 ? -4.348 -7.986 -0.131 1.00 98.69 184 LEU A C 1
ATOM 1399 O O . LEU A 1 184 ? -3.711 -7.426 -1.021 1.00 98.69 184 LEU A O 1
ATOM 1403 N N . THR A 1 185 ? -5.628 -7.705 0.110 1.00 98.50 185 THR A N 1
ATOM 1404 C CA . THR A 1 185 ? -6.409 -6.716 -0.645 1.00 98.50 185 THR A CA 1
ATOM 1405 C C . THR A 1 185 ? -5.885 -5.300 -0.404 1.00 98.50 185 THR A C 1
ATOM 1407 O O . THR A 1 185 ? -5.636 -4.566 -1.364 1.00 98.50 185 THR A O 1
ATOM 1410 N N . LEU A 1 186 ? -5.623 -4.939 0.858 1.00 98.56 186 LEU A N 1
ATOM 1411 C CA . LEU A 1 186 ? -4.961 -3.681 1.218 1.00 98.56 186 LEU A CA 1
ATOM 1412 C C . LEU A 1 186 ? -3.569 -3.575 0.583 1.00 98.56 186 LEU A C 1
ATOM 1414 O O . LEU A 1 186 ? -3.240 -2.570 -0.045 1.00 98.56 186 LEU A O 1
ATOM 1418 N N . PHE A 1 187 ? -2.775 -4.639 0.672 1.00 98.62 187 PHE A N 1
ATOM 1419 C CA . PHE A 1 187 ? -1.444 -4.697 0.078 1.00 98.62 187 PHE A CA 1
ATOM 1420 C C . PHE A 1 187 ? -1.475 -4.539 -1.450 1.00 98.62 187 PHE A C 1
ATOM 1422 O O . PHE A 1 187 ? -0.607 -3.874 -2.012 1.00 98.62 187 PHE A O 1
ATOM 1429 N N . ALA A 1 188 ? -2.476 -5.098 -2.136 1.00 98.50 188 ALA A N 1
ATOM 1430 C CA . ALA A 1 188 ? -2.662 -4.910 -3.574 1.00 98.50 188 ALA A CA 1
ATOM 1431 C C . ALA A 1 188 ? -2.968 -3.447 -3.930 1.00 98.50 188 ALA A C 1
ATOM 1433 O O . ALA A 1 188 ? -2.342 -2.901 -4.841 1.00 98.50 188 ALA A O 1
ATOM 1434 N N . ALA A 1 189 ? -3.885 -2.806 -3.195 1.00 98.06 189 ALA A N 1
ATOM 1435 C CA . ALA A 1 189 ? -4.218 -1.393 -3.382 1.00 98.06 189 ALA A CA 1
ATOM 1436 C C . ALA A 1 189 ? -2.999 -0.484 -3.139 1.00 98.06 189 ALA A C 1
ATOM 1438 O O . ALA A 1 189 ? -2.733 0.418 -3.938 1.00 98.06 189 ALA A O 1
ATOM 1439 N N . ASP A 1 190 ? -2.213 -0.774 -2.097 1.00 98.19 190 ASP A N 1
ATOM 1440 C CA . ASP A 1 190 ? -0.941 -0.103 -1.820 1.00 98.19 190 ASP A CA 1
ATOM 1441 C C . ASP A 1 190 ? 0.034 -0.221 -3.006 1.00 98.19 190 ASP A C 1
ATOM 1443 O O . ASP A 1 190 ? 0.522 0.786 -3.529 1.00 98.19 190 ASP A O 1
ATOM 1447 N N . LYS A 1 191 ? 0.287 -1.444 -3.501 1.00 97.88 191 LYS A N 1
ATOM 1448 C CA . LYS A 1 191 ? 1.215 -1.645 -4.630 1.00 97.88 191 LYS A CA 1
ATOM 1449 C C . LYS A 1 191 ? 0.748 -0.969 -5.905 1.00 97.88 191 LYS A C 1
ATOM 1451 O O . LYS A 1 191 ? 1.596 -0.449 -6.627 1.00 97.88 191 LYS A O 1
ATOM 1456 N N . LEU A 1 192 ? -0.557 -0.930 -6.162 1.00 97.06 192 LEU A N 1
ATOM 1457 C CA . LEU A 1 192 ? -1.104 -0.214 -7.309 1.00 97.06 192 LEU A CA 1
ATOM 1458 C C . LEU A 1 192 ? -0.814 1.293 -7.216 1.00 97.06 192 LEU A C 1
ATOM 1460 O O . LEU A 1 192 ? -0.291 1.872 -8.168 1.00 97.06 192 LEU A O 1
ATOM 1464 N N . SER A 1 193 ? -1.064 1.919 -6.061 1.00 95.19 193 SER A N 1
ATOM 1465 C CA . SER A 1 193 ? -0.765 3.346 -5.858 1.00 95.19 193 SER A CA 1
ATOM 1466 C C . SER A 1 193 ? 0.742 3.637 -5.950 1.00 95.19 193 SER A C 1
ATOM 1468 O O . SER A 1 193 ? 1.167 4.524 -6.696 1.00 95.19 193 SER A O 1
ATOM 1470 N N . LYS A 1 194 ? 1.581 2.829 -5.283 1.00 94.06 194 LYS A N 1
ATOM 1471 C CA . LYS A 1 194 ? 3.049 2.980 -5.298 1.00 94.06 194 LYS A CA 1
ATOM 1472 C C . LYS A 1 194 ? 3.675 2.729 -6.679 1.00 94.06 194 LYS A C 1
ATOM 1474 O O . LYS A 1 194 ? 4.756 3.253 -6.962 1.00 94.06 194 LYS A O 1
ATOM 1479 N N . LEU A 1 195 ? 3.041 1.930 -7.539 1.00 94.25 195 LEU A N 1
ATOM 1480 C CA . LEU A 1 195 ? 3.470 1.721 -8.924 1.00 94.25 195 LEU A CA 1
ATOM 1481 C C . LEU A 1 195 ? 3.105 2.911 -9.822 1.00 94.25 195 LEU A C 1
ATOM 1483 O O . LEU A 1 195 ? 3.945 3.360 -10.598 1.00 94.25 195 LEU A O 1
ATOM 1487 N N . ARG A 1 196 ? 1.906 3.478 -9.666 1.00 91.50 196 ARG A N 1
ATOM 1488 C CA . ARG A 1 196 ? 1.510 4.712 -10.368 1.00 91.50 196 ARG A CA 1
ATOM 1489 C C . ARG A 1 196 ? 2.393 5.897 -10.000 1.00 91.50 196 ARG A C 1
ATOM 1491 O O . ARG A 1 196 ? 2.724 6.717 -10.853 1.00 91.50 196 ARG A O 1
ATOM 1498 N N . GLU A 1 197 ? 2.794 5.986 -8.734 1.00 89.69 197 GLU A N 1
ATOM 1499 C CA . GLU A 1 197 ? 3.777 6.974 -8.284 1.00 89.69 197 GLU A CA 1
ATOM 1500 C C . GLU A 1 197 ? 5.146 6.756 -8.934 1.00 89.69 197 GLU A C 1
ATOM 1502 O O . GLU A 1 197 ? 5.736 7.712 -9.425 1.00 89.69 197 GLU A O 1
ATOM 1507 N N . LEU A 1 198 ? 5.614 5.506 -9.023 1.00 89.56 198 LEU A N 1
ATOM 1508 C CA . LEU A 1 198 ? 6.866 5.179 -9.712 1.00 89.56 198 LEU A CA 1
ATOM 1509 C C . LEU A 1 198 ? 6.837 5.592 -11.199 1.00 89.56 198 LEU A C 1
ATOM 1511 O O . LEU A 1 198 ? 7.844 6.067 -11.727 1.00 89.56 198 LEU A O 1
ATOM 1515 N N . GLY A 1 199 ? 5.691 5.437 -11.870 1.00 88.44 199 GLY A N 1
ATOM 1516 C CA . GLY A 1 199 ? 5.476 5.929 -13.234 1.00 88.44 199 GLY A CA 1
ATOM 1517 C C . GLY A 1 199 ? 5.648 7.445 -13.349 1.00 88.44 199 GLY A C 1
ATOM 1518 O O . GLY A 1 199 ? 6.394 7.916 -14.205 1.00 88.44 199 GLY A O 1
ATOM 1519 N N . ARG A 1 200 ? 5.029 8.206 -12.437 1.00 84.25 200 ARG A N 1
ATOM 1520 C CA . ARG A 1 200 ? 5.141 9.675 -12.382 1.00 84.25 200 ARG A CA 1
ATOM 1521 C C . ARG A 1 200 ? 6.558 10.149 -12.085 1.00 84.25 200 ARG A C 1
ATOM 1523 O O . ARG A 1 200 ? 7.054 11.022 -12.782 1.00 84.25 200 ARG A O 1
ATOM 1530 N N . GLU A 1 201 ? 7.213 9.544 -11.100 1.00 84.62 201 GLU A N 1
ATOM 1531 C CA . GLU A 1 201 ? 8.616 9.815 -10.768 1.00 84.62 201 GLU A CA 1
ATOM 1532 C C . GLU A 1 201 ? 9.515 9.625 -11.999 1.00 84.62 201 GLU A C 1
ATOM 1534 O O . GLU A 1 201 ? 10.322 10.488 -12.326 1.00 84.62 201 GLU A O 1
ATOM 1539 N N . THR A 1 202 ? 9.299 8.538 -12.748 1.00 83.62 202 THR A N 1
ATOM 1540 C CA . THR A 1 202 ? 10.039 8.262 -13.989 1.00 83.62 202 THR A CA 1
ATOM 1541 C C . THR A 1 202 ? 9.767 9.329 -15.058 1.00 83.62 202 THR A C 1
ATOM 1543 O O . THR A 1 202 ? 10.703 9.788 -15.707 1.00 83.62 202 THR A O 1
ATOM 1546 N N . ALA A 1 203 ? 8.514 9.762 -15.226 1.00 82.69 203 ALA A N 1
ATOM 1547 C CA . ALA A 1 203 ? 8.153 10.806 -16.187 1.00 82.69 203 ALA A CA 1
ATOM 1548 C C . ALA A 1 203 ? 8.770 12.174 -15.838 1.00 82.69 203 ALA A C 1
ATOM 1550 O O . ALA A 1 203 ? 9.325 12.829 -16.717 1.00 82.69 203 ALA A O 1
ATOM 1551 N N . VAL A 1 204 ? 8.730 12.571 -14.560 1.00 80.62 204 VAL A N 1
ATOM 1552 C CA . VAL A 1 204 ? 9.331 13.824 -14.072 1.00 80.62 204 VAL A CA 1
ATOM 1553 C C . VAL A 1 204 ? 10.846 13.816 -14.261 1.00 80.62 204 VAL A C 1
ATOM 1555 O O . VAL A 1 204 ? 11.408 14.813 -14.710 1.00 80.62 204 VAL A O 1
ATOM 1558 N N . ASP A 1 205 ? 11.516 12.699 -13.965 1.00 81.44 205 ASP A N 1
ATOM 1559 C CA . ASP A 1 205 ? 12.954 12.563 -14.210 1.00 81.44 205 ASP A CA 1
ATOM 1560 C C . ASP A 1 205 ? 13.301 12.755 -15.690 1.00 81.44 205 ASP A C 1
ATOM 1562 O O . ASP A 1 205 ? 14.264 13.453 -16.010 1.00 81.44 205 ASP A O 1
ATOM 1566 N N . HIS A 1 206 ? 12.513 12.155 -16.590 1.00 75.81 206 HIS A N 1
ATOM 1567 C CA . HIS A 1 206 ? 12.693 12.302 -18.034 1.00 75.81 206 HIS A CA 1
ATOM 1568 C C . HIS A 1 206 ? 12.481 13.744 -18.502 1.00 75.81 206 HIS A C 1
ATOM 1570 O O . HIS A 1 206 ? 13.299 14.253 -19.265 1.00 75.81 206 HIS A O 1
ATOM 1576 N N . GLU A 1 207 ? 11.419 14.402 -18.035 1.00 78.38 207 GLU A N 1
ATOM 1577 C CA . GLU A 1 207 ? 11.113 15.799 -18.365 1.00 78.38 207 GLU A CA 1
ATOM 1578 C C . GLU A 1 207 ? 12.209 16.754 -17.874 1.00 78.38 207 GLU A C 1
ATOM 1580 O O . GLU A 1 207 ? 12.625 17.658 -18.594 1.00 78.38 207 GLU A O 1
ATOM 1585 N N . GLN A 1 208 ? 12.720 16.530 -16.663 1.00 81.19 208 GLN A N 1
ATOM 1586 C CA . GLN A 1 208 ? 13.724 17.388 -16.033 1.00 81.19 208 GLN A CA 1
ATOM 1587 C C . GLN A 1 208 ? 15.169 16.973 -16.342 1.00 81.19 208 GLN A C 1
ATOM 1589 O O . GLN A 1 208 ? 16.093 17.504 -15.727 1.00 81.19 208 GLN A O 1
ATOM 1594 N N . LEU A 1 209 ? 15.374 16.018 -17.259 1.00 76.38 209 LEU A N 1
ATOM 1595 C CA . LEU A 1 209 ? 16.687 15.469 -17.623 1.00 76.38 209 LEU A CA 1
ATOM 1596 C C . LEU A 1 209 ? 17.510 15.017 -16.398 1.00 76.38 209 LEU A C 1
ATOM 1598 O O . LEU A 1 209 ? 18.740 15.095 -16.388 1.00 76.38 209 LEU A O 1
ATOM 1602 N N . ARG A 1 210 ? 16.837 14.538 -15.344 1.00 76.44 210 ARG A N 1
ATOM 1603 C CA . ARG A 1 210 ? 17.489 14.067 -14.120 1.00 76.44 210 ARG A CA 1
ATOM 1604 C C . ARG A 1 210 ? 18.092 12.691 -14.360 1.00 76.44 210 ARG A C 1
ATOM 1606 O O . ARG A 1 210 ? 17.387 11.699 -14.543 1.00 76.44 210 ARG A O 1
ATOM 1613 N N . THR A 1 211 ? 19.416 12.613 -14.303 1.00 70.50 211 THR A N 1
ATOM 1614 C CA . THR A 1 211 ? 20.144 11.346 -14.372 1.00 70.50 211 THR A CA 1
ATOM 1615 C C . THR A 1 211 ? 20.574 10.909 -12.981 1.00 70.50 211 THR A C 1
ATOM 1617 O O . THR A 1 211 ? 21.426 11.537 -12.356 1.00 70.50 211 THR A O 1
ATOM 1620 N N . HIS A 1 212 ? 20.009 9.801 -12.514 1.00 71.75 212 HIS A N 1
ATOM 1621 C CA . HIS A 1 212 ? 20.459 9.137 -11.297 1.00 71.75 212 HIS A CA 1
ATOM 1622 C C . HIS A 1 212 ? 21.652 8.230 -11.609 1.00 71.75 212 HIS A C 1
ATOM 1624 O O . HIS A 1 212 ? 21.655 7.521 -12.619 1.00 71.75 212 HIS A O 1
ATOM 1630 N N . SER A 1 213 ? 22.652 8.205 -10.724 1.00 70.56 213 SER A N 1
ATOM 1631 C CA . SER A 1 213 ? 23.682 7.165 -10.765 1.00 70.56 213 SER A CA 1
ATOM 1632 C C . SER A 1 213 ? 23.017 5.785 -10.660 1.00 70.56 213 SER A C 1
ATOM 1634 O O . SER A 1 213 ? 22.091 5.622 -9.860 1.00 70.56 213 SER A O 1
ATOM 1636 N N . PRO A 1 214 ? 23.495 4.750 -11.377 1.00 67.88 214 PRO A N 1
ATOM 1637 C CA . PRO A 1 214 ? 22.946 3.396 -11.270 1.00 67.88 214 PRO A CA 1
ATOM 1638 C C . PRO A 1 214 ? 22.920 2.835 -9.841 1.00 67.88 214 PRO A C 1
ATOM 1640 O O . PRO A 1 214 ? 22.139 1.931 -9.545 1.00 67.88 214 PRO A O 1
ATOM 1643 N N . ARG A 1 215 ? 23.790 3.340 -8.955 1.00 61.16 215 ARG A N 1
ATOM 1644 C CA . ARG A 1 215 ? 23.827 2.952 -7.537 1.00 61.16 215 ARG A CA 1
ATOM 1645 C C . ARG A 1 215 ? 22.701 3.585 -6.718 1.00 61.16 215 ARG A C 1
ATOM 1647 O O . ARG A 1 215 ? 22.206 2.933 -5.799 1.00 61.16 215 ARG A O 1
ATOM 1654 N N . ASP A 1 216 ? 22.297 4.797 -7.083 1.00 73.12 216 ASP A N 1
ATOM 1655 C CA . ASP A 1 216 ? 21.300 5.598 -6.367 1.00 73.12 216 ASP A CA 1
ATOM 1656 C C . ASP A 1 216 ? 19.884 5.349 -6.903 1.00 73.12 216 ASP A C 1
ATOM 1658 O O . ASP A 1 216 ? 18.896 5.580 -6.208 1.00 73.12 216 ASP A O 1
ATOM 1662 N N . ASP A 1 217 ? 19.773 4.800 -8.116 1.00 78.69 217 ASP A N 1
ATOM 1663 C CA . ASP A 1 217 ? 18.500 4.400 -8.698 1.00 78.69 217 ASP A CA 1
ATOM 1664 C C . ASP A 1 217 ? 17.894 3.189 -7.959 1.00 78.69 217 ASP A C 1
ATOM 1666 O O . ASP A 1 217 ? 18.248 2.021 -8.161 1.00 78.69 217 ASP A O 1
ATOM 1670 N N . LEU A 1 218 ? 16.918 3.466 -7.091 1.00 82.94 218 LEU A N 1
ATOM 1671 C CA . LEU A 1 218 ? 16.178 2.451 -6.341 1.00 82.94 218 LEU A CA 1
ATOM 1672 C C . LEU A 1 218 ? 15.074 1.769 -7.168 1.00 82.94 218 LEU A C 1
ATOM 1674 O O . LEU A 1 218 ? 14.524 0.746 -6.730 1.00 82.94 218 LEU A O 1
ATOM 1678 N N . ARG A 1 219 ? 14.743 2.277 -8.362 1.00 86.62 219 ARG A N 1
ATOM 1679 C CA . ARG A 1 219 ? 13.622 1.799 -9.189 1.00 86.62 219 ARG A CA 1
ATOM 1680 C C . ARG A 1 219 ? 13.751 0.318 -9.559 1.00 86.62 219 ARG A C 1
ATOM 1682 O O . ARG A 1 219 ? 12.766 -0.402 -9.383 1.00 86.62 219 ARG A O 1
ATOM 1689 N N . PRO A 1 220 ? 14.929 -0.229 -9.935 1.00 89.62 220 PRO A N 1
ATOM 1690 C CA . PRO A 1 220 ? 15.074 -1.664 -10.190 1.00 89.62 220 PRO A CA 1
ATOM 1691 C C . PRO A 1 220 ? 14.749 -2.538 -8.972 1.00 89.62 220 PRO A C 1
ATOM 1693 O O . PRO A 1 220 ? 14.188 -3.626 -9.114 1.00 89.62 220 PRO A O 1
ATOM 1696 N N . ARG A 1 221 ? 15.091 -2.084 -7.756 1.00 91.62 221 ARG A N 1
ATOM 1697 C CA . ARG A 1 221 ? 14.789 -2.818 -6.515 1.00 91.62 221 ARG A CA 1
ATOM 1698 C C . ARG A 1 221 ? 13.288 -2.789 -6.214 1.00 91.62 221 ARG A C 1
ATOM 1700 O O . ARG A 1 221 ? 12.729 -3.844 -5.907 1.00 91.62 221 ARG A O 1
ATOM 1707 N N . ARG A 1 222 ? 12.645 -1.622 -6.358 1.00 93.00 222 ARG A N 1
ATOM 1708 C CA . ARG A 1 222 ? 11.186 -1.448 -6.210 1.00 93.00 222 ARG A CA 1
ATOM 1709 C C . ARG A 1 222 ? 10.419 -2.289 -7.227 1.00 93.00 222 ARG A C 1
ATOM 1711 O O . ARG A 1 222 ? 9.518 -3.027 -6.847 1.00 93.00 222 ARG A O 1
ATOM 1718 N N . LEU A 1 223 ? 10.846 -2.281 -8.487 1.00 93.06 223 LEU A N 1
ATOM 1719 C CA . LEU A 1 223 ? 10.213 -3.046 -9.558 1.00 93.06 223 LEU A CA 1
ATOM 1720 C C . LEU A 1 223 ? 10.266 -4.558 -9.305 1.00 93.06 223 LEU A C 1
ATOM 1722 O O . LEU A 1 223 ? 9.242 -5.232 -9.394 1.00 93.06 223 LEU A O 1
ATOM 1726 N N . ARG A 1 224 ? 11.427 -5.091 -8.892 1.00 95.06 224 ARG A N 1
ATOM 1727 C CA . ARG A 1 224 ? 11.536 -6.504 -8.481 1.00 95.06 224 ARG A CA 1
ATOM 1728 C C . ARG A 1 224 ? 10.625 -6.832 -7.303 1.00 95.06 224 ARG A C 1
ATOM 1730 O O . ARG A 1 224 ? 10.098 -7.941 -7.220 1.00 95.06 224 ARG A O 1
ATOM 1737 N N . HIS A 1 225 ? 10.461 -5.899 -6.365 1.00 96.50 225 HIS A N 1
ATOM 1738 C CA . HIS A 1 225 ? 9.515 -6.077 -5.273 1.00 96.50 225 HIS A CA 1
ATOM 1739 C C . HIS A 1 225 ? 8.075 -6.139 -5.793 1.00 96.50 225 HIS A C 1
ATOM 1741 O O . HIS A 1 225 ? 7.366 -7.064 -5.409 1.00 96.50 225 HIS A O 1
ATOM 1747 N N . TYR A 1 226 ? 7.666 -5.235 -6.684 1.00 96.94 226 TYR A N 1
ATOM 1748 C CA . TYR A 1 226 ? 6.317 -5.210 -7.254 1.00 96.94 226 TYR A CA 1
ATOM 1749 C C . TYR A 1 226 ? 6.004 -6.465 -8.072 1.00 96.94 226 TYR A C 1
ATOM 1751 O O . TYR A 1 226 ? 4.955 -7.058 -7.862 1.00 96.94 226 TYR A O 1
ATOM 1759 N N . GLN A 1 227 ? 6.938 -6.943 -8.898 1.00 97.44 227 GLN A N 1
ATOM 1760 C CA . GLN A 1 227 ? 6.791 -8.204 -9.640 1.00 97.44 227 GLN A CA 1
ATOM 1761 C C . GLN A 1 227 ? 6.566 -9.403 -8.706 1.00 97.44 227 GLN A C 1
ATOM 1763 O O . GLN A 1 227 ? 5.667 -10.208 -8.920 1.00 97.44 227 GLN A O 1
ATOM 1768 N N . ARG A 1 228 ? 7.347 -9.506 -7.621 1.00 98.06 228 ARG A N 1
ATOM 1769 C CA . ARG A 1 228 ? 7.191 -10.586 -6.628 1.00 98.06 228 ARG A CA 1
ATOM 1770 C C . ARG A 1 228 ? 5.915 -10.454 -5.800 1.00 98.06 228 ARG A C 1
ATOM 1772 O O . ARG A 1 228 ? 5.371 -11.460 -5.361 1.00 98.06 228 ARG A O 1
ATOM 1779 N N . SER A 1 229 ? 5.480 -9.227 -5.533 1.00 98.25 229 SER A N 1
ATOM 1780 C CA . SER A 1 229 ? 4.207 -8.957 -4.866 1.00 98.25 229 SER A CA 1
ATOM 1781 C C . SER A 1 229 ? 3.033 -9.334 -5.761 1.00 98.25 229 SER A C 1
ATOM 1783 O O . SER A 1 229 ? 2.110 -9.969 -5.274 1.00 98.25 229 SER A O 1
ATOM 1785 N N . LEU A 1 230 ? 3.094 -9.012 -7.057 1.00 98.06 230 LEU A N 1
ATOM 1786 C CA . LEU A 1 230 ? 2.081 -9.410 -8.027 1.00 98.06 230 LEU A CA 1
ATOM 1787 C C . LEU A 1 230 ? 1.968 -10.935 -8.105 1.00 98.06 230 LEU A C 1
ATOM 1789 O O . LEU A 1 230 ? 0.867 -11.436 -7.951 1.00 98.06 230 LEU A O 1
ATOM 1793 N N . ALA A 1 231 ? 3.083 -11.664 -8.210 1.00 98.00 231 ALA A N 1
ATOM 1794 C CA . ALA A 1 231 ? 3.057 -13.130 -8.235 1.00 98.00 231 ALA A CA 1
ATOM 1795 C C . ALA A 1 231 ? 2.346 -13.736 -7.005 1.00 98.00 231 ALA A C 1
ATOM 1797 O O . ALA A 1 231 ? 1.495 -14.608 -7.147 1.00 98.00 231 ALA A O 1
ATOM 1798 N N . LEU A 1 232 ? 2.638 -13.224 -5.801 1.00 98.19 232 LEU A N 1
ATOM 1799 C CA . LEU A 1 232 ? 1.922 -13.617 -4.579 1.00 98.19 232 LEU A CA 1
ATOM 1800 C C . LEU A 1 232 ? 0.422 -13.294 -4.673 1.00 98.19 232 LEU A C 1
ATOM 1802 O O . LEU A 1 232 ? -0.422 -14.092 -4.278 1.00 98.19 232 LEU A O 1
ATOM 1806 N N . LEU A 1 233 ? 0.085 -12.096 -5.140 1.00 98.25 233 LEU A N 1
ATOM 1807 C CA . LEU A 1 233 ? -1.296 -11.638 -5.221 1.00 98.25 233 LEU A CA 1
ATOM 1808 C C . LEU A 1 233 ? -2.104 -12.414 -6.270 1.00 98.25 233 LEU A C 1
ATOM 1810 O O . LEU A 1 233 ? -3.274 -12.683 -6.041 1.00 98.25 233 LEU A O 1
ATOM 1814 N N . GLU A 1 234 ? -1.495 -12.813 -7.382 1.00 97.38 234 GLU A N 1
ATOM 1815 C CA . GLU A 1 234 ? -2.123 -13.650 -8.410 1.00 97.38 234 GLU A CA 1
ATOM 1816 C C . GLU A 1 234 ? -2.426 -15.057 -7.898 1.00 97.38 234 GLU A C 1
ATOM 1818 O O . GLU A 1 234 ? -3.484 -15.600 -8.203 1.00 97.38 234 GLU A O 1
ATOM 1823 N N . GLU A 1 235 ? -1.531 -15.617 -7.082 1.00 97.19 235 GLU A N 1
ATOM 1824 C CA . GLU A 1 235 ? -1.728 -16.917 -6.441 1.00 97.19 235 GLU A CA 1
ATOM 1825 C C . GLU A 1 235 ? -2.864 -16.881 -5.407 1.00 97.19 235 GLU A C 1
ATOM 1827 O O . GLU A 1 235 ? -3.626 -17.837 -5.273 1.00 97.19 235 GLU A O 1
ATOM 1832 N N . ARG A 1 236 ? -2.976 -15.785 -4.645 1.00 97.38 236 ARG A N 1
ATOM 1833 C CA . ARG A 1 236 ? -3.877 -15.707 -3.483 1.00 97.38 236 ARG A CA 1
ATOM 1834 C C . ARG A 1 236 ? -5.210 -15.014 -3.765 1.00 97.38 236 ARG A C 1
ATOM 1836 O O . ARG A 1 236 ? -6.164 -15.284 -3.049 1.00 97.38 236 ARG A O 1
ATOM 1843 N N . LEU A 1 237 ? -5.269 -14.133 -4.764 1.00 94.94 237 LEU A N 1
ATOM 1844 C CA . LEU A 1 237 ? -6.414 -13.284 -5.118 1.00 94.94 237 LEU A CA 1
ATOM 1845 C C . LEU A 1 237 ? -6.629 -13.246 -6.647 1.00 94.94 237 LEU A C 1
ATOM 1847 O O . LEU A 1 237 ? -6.722 -12.171 -7.247 1.00 94.94 237 LEU A O 1
ATOM 1851 N N . SER A 1 238 ? -6.703 -14.411 -7.295 1.00 86.50 238 SER A N 1
ATOM 1852 C CA . SER A 1 238 ? -6.753 -14.552 -8.763 1.00 86.50 238 SER A CA 1
ATOM 1853 C C . SER A 1 238 ? -7.862 -13.735 -9.444 1.00 86.50 238 SER A C 1
ATOM 1855 O O . SER A 1 238 ? -7.649 -13.153 -10.511 1.00 86.50 238 SER A O 1
ATOM 1857 N N . ASP A 1 239 ? -9.029 -13.630 -8.804 1.00 89.50 239 ASP A N 1
ATOM 1858 C CA . ASP A 1 239 ? -10.201 -12.936 -9.351 1.00 89.50 239 ASP A CA 1
ATOM 1859 C C . ASP A 1 239 ? -10.297 -11.466 -8.928 1.00 89.50 239 ASP A C 1
ATOM 1861 O O . ASP A 1 239 ? -11.185 -10.736 -9.398 1.00 89.50 239 ASP A O 1
ATOM 1865 N N . SER A 1 240 ? -9.355 -10.991 -8.108 1.00 93.50 240 SER A N 1
ATOM 1866 C CA . SER A 1 240 ? -9.361 -9.620 -7.616 1.00 93.50 240 SER A CA 1
ATOM 1867 C C . SER A 1 240 ? -9.125 -8.628 -8.755 1.00 93.50 240 SER A C 1
ATOM 1869 O O . SER A 1 240 ? -8.143 -8.722 -9.505 1.00 93.50 240 SER A O 1
ATOM 1871 N N . PRO A 1 241 ? -9.994 -7.618 -8.899 1.00 94.25 241 PRO A N 1
ATOM 1872 C CA . PRO A 1 241 ? -9.800 -6.618 -9.927 1.00 94.25 241 PRO A CA 1
ATOM 1873 C C . PRO A 1 241 ? -8.621 -5.682 -9.611 1.00 94.25 241 PRO A C 1
ATOM 1875 O O . PRO A 1 241 ? -8.055 -5.127 -10.549 1.00 94.25 241 PRO A O 1
ATOM 1878 N N . LEU A 1 242 ? -8.203 -5.542 -8.343 1.00 95.00 242 LEU A N 1
ATOM 1879 C CA . LEU A 1 242 ? -6.985 -4.801 -7.980 1.00 95.00 242 LEU A CA 1
ATOM 1880 C C . LEU A 1 242 ? -5.734 -5.497 -8.507 1.00 95.00 242 LEU A C 1
ATOM 1882 O O . LEU A 1 242 ? -4.822 -4.837 -8.991 1.00 95.00 242 LEU A O 1
ATOM 1886 N N . VAL A 1 243 ? -5.708 -6.830 -8.453 1.00 96.50 243 VAL A N 1
ATOM 1887 C CA . VAL A 1 243 ? -4.589 -7.627 -8.968 1.00 96.50 243 VAL A CA 1
ATOM 1888 C C . VAL A 1 243 ? -4.499 -7.512 -10.484 1.00 96.50 243 VAL A C 1
ATOM 1890 O O . VAL A 1 243 ? -3.407 -7.315 -11.015 1.00 96.50 243 VAL A O 1
ATOM 1893 N N . ARG A 1 244 ? -5.643 -7.536 -11.183 1.00 95.62 244 ARG A N 1
ATOM 1894 C CA . ARG A 1 244 ? -5.690 -7.232 -12.622 1.00 95.62 244 ARG A CA 1
ATOM 1895 C C 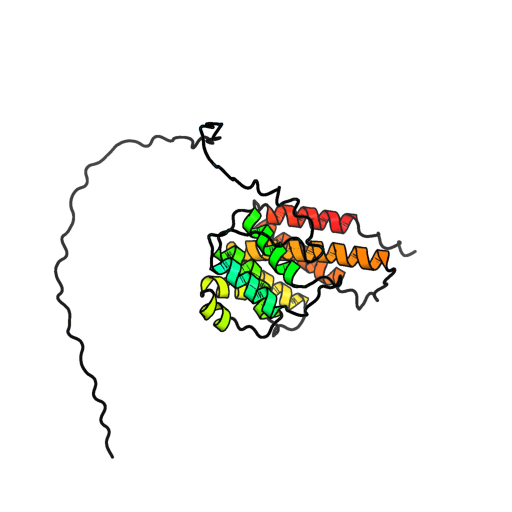. ARG A 1 244 ? -5.161 -5.829 -12.922 1.00 95.62 244 ARG A C 1
ATOM 1897 O O . ARG A 1 244 ? -4.247 -5.701 -13.724 1.00 95.62 244 ARG A O 1
ATOM 1904 N N . ALA A 1 245 ? -5.651 -4.807 -12.220 1.00 95.12 245 ALA A N 1
ATOM 1905 C CA . ALA A 1 245 ? -5.190 -3.433 -12.414 1.00 95.12 245 ALA A CA 1
ATOM 1906 C C . ALA A 1 245 ? -3.682 -3.271 -12.144 1.00 95.12 245 ALA A C 1
ATOM 1908 O O . ALA A 1 245 ? -2.990 -2.601 -12.904 1.00 95.12 245 ALA A O 1
ATOM 1909 N N . LEU A 1 246 ? -3.151 -3.918 -11.099 1.00 96.06 246 LEU A N 1
ATOM 1910 C CA . LEU A 1 246 ? -1.719 -3.920 -10.793 1.00 96.06 246 LEU A CA 1
ATOM 1911 C C . LEU A 1 246 ? -0.895 -4.571 -11.909 1.00 96.06 246 LEU A C 1
ATOM 1913 O O . LEU A 1 246 ? 0.168 -4.056 -12.253 1.00 96.06 246 LEU A O 1
ATOM 1917 N N . ARG A 1 247 ? -1.373 -5.682 -12.480 1.00 96.25 247 ARG A N 1
ATOM 1918 C CA . ARG A 1 247 ? -0.733 -6.332 -13.630 1.00 96.25 247 ARG A CA 1
ATOM 1919 C C . ARG A 1 247 ? -0.689 -5.401 -14.837 1.00 96.25 247 ARG A C 1
ATOM 1921 O O . ARG A 1 247 ? 0.384 -5.220 -15.407 1.00 96.25 247 ARG A O 1
ATOM 1928 N N . ASP A 1 248 ? -1.824 -4.808 -15.191 1.00 94.56 248 ASP A N 1
ATOM 1929 C CA . ASP A 1 248 ? -1.957 -3.955 -16.375 1.00 94.56 248 ASP A CA 1
ATOM 1930 C C . ASP A 1 248 ? -1.077 -2.699 -16.252 1.00 94.56 248 ASP A C 1
ATOM 1932 O O . ASP A 1 248 ? -0.363 -2.323 -17.187 1.00 94.56 248 ASP A O 1
ATOM 1936 N N . GLU A 1 249 ? -1.052 -2.084 -15.067 1.00 94.19 249 GLU A N 1
ATOM 1937 C CA . GLU A 1 249 ? -0.190 -0.940 -14.758 1.00 94.19 249 GLU A CA 1
ATOM 1938 C C . GLU A 1 249 ? 1.297 -1.329 -14.824 1.00 94.19 249 GLU A C 1
ATOM 1940 O O . GLU A 1 249 ? 2.122 -0.583 -15.351 1.00 94.19 249 GLU A O 1
ATOM 1945 N N . LEU A 1 250 ? 1.660 -2.524 -14.345 1.00 94.69 250 LEU A N 1
ATOM 1946 C CA . LEU A 1 250 ? 3.046 -2.999 -14.359 1.00 94.69 250 LEU A CA 1
ATOM 1947 C C . LEU A 1 250 ? 3.524 -3.285 -15.780 1.00 94.69 250 LEU A C 1
ATOM 1949 O O . LEU A 1 250 ? 4.648 -2.928 -16.131 1.00 94.69 250 LEU A O 1
ATOM 1953 N N . GLN A 1 251 ? 2.672 -3.896 -16.602 1.00 93.81 251 GLN A N 1
ATOM 1954 C CA . GLN A 1 251 ? 2.940 -4.110 -18.023 1.00 93.81 251 GLN A CA 1
ATOM 1955 C C . GLN A 1 251 ? 3.096 -2.777 -18.758 1.00 93.81 251 GLN A C 1
ATOM 1957 O O . GLN A 1 251 ? 4.061 -2.603 -19.501 1.00 93.81 251 GLN A O 1
ATOM 1962 N N . SER A 1 252 ? 2.210 -1.816 -18.487 1.00 90.81 252 SER A N 1
ATOM 1963 C CA . SER A 1 252 ? 2.273 -0.470 -19.066 1.00 90.81 252 SER A CA 1
ATOM 1964 C C . SER A 1 252 ? 3.566 0.250 -18.682 1.00 90.81 252 SER A C 1
ATOM 1966 O O . SER A 1 252 ? 4.253 0.783 -19.552 1.00 90.81 252 SER A O 1
ATOM 1968 N N . TYR A 1 253 ? 3.950 0.200 -17.402 1.00 90.62 253 TYR A N 1
ATOM 1969 C CA . TYR A 1 253 ? 5.208 0.771 -16.923 1.00 90.62 253 TYR A CA 1
ATOM 1970 C C . TYR A 1 253 ? 6.413 0.142 -17.626 1.00 90.62 253 TYR A C 1
ATOM 1972 O O . TYR A 1 253 ? 7.296 0.856 -18.085 1.00 90.62 253 TYR A O 1
ATOM 1980 N N . LEU A 1 254 ? 6.453 -1.189 -17.750 1.00 89.69 254 LEU A N 1
ATOM 1981 C CA . LEU A 1 254 ? 7.549 -1.897 -18.419 1.00 89.69 254 LEU A CA 1
ATOM 1982 C C . LEU A 1 254 ? 7.653 -1.555 -19.910 1.00 89.69 254 LEU A C 1
ATOM 1984 O O . LEU A 1 254 ? 8.769 -1.411 -20.403 1.00 89.69 254 LEU A O 1
ATOM 1988 N N . ALA A 1 255 ? 6.522 -1.403 -20.603 1.00 87.38 255 ALA A N 1
ATOM 1989 C CA . ALA A 1 255 ? 6.477 -1.075 -22.028 1.00 87.38 255 ALA A CA 1
ATOM 1990 C C . ALA A 1 255 ? 6.954 0.355 -22.337 1.00 87.38 255 ALA A C 1
ATOM 1992 O O . ALA A 1 255 ? 7.485 0.605 -23.413 1.00 87.38 255 ALA A O 1
ATOM 1993 N N . GLN A 1 256 ? 6.781 1.287 -21.397 1.00 80.81 256 GLN A N 1
ATOM 1994 C CA . GLN A 1 256 ? 7.179 2.691 -21.553 1.00 80.81 256 GLN A CA 1
ATOM 1995 C C . GLN A 1 256 ? 8.647 2.952 -21.192 1.00 80.81 256 GLN A C 1
ATOM 1997 O O . GLN A 1 256 ? 9.143 4.058 -21.409 1.00 80.81 256 GLN A O 1
ATOM 2002 N N . ARG A 1 257 ? 9.365 1.971 -20.626 1.00 70.38 257 ARG A N 1
ATOM 2003 C CA . ARG A 1 257 ? 10.772 2.166 -20.262 1.00 70.38 257 ARG A CA 1
ATOM 2004 C C . ARG A 1 257 ? 11.620 2.271 -21.527 1.00 70.38 257 ARG A C 1
ATOM 2006 O O . ARG A 1 257 ? 11.554 1.364 -22.358 1.00 70.38 257 ARG A O 1
ATOM 2013 N N . PRO A 1 258 ? 12.475 3.300 -21.654 1.00 59.56 258 PRO A N 1
ATOM 2014 C CA . PRO A 1 258 ? 13.451 3.320 -22.727 1.00 59.56 258 PRO A CA 1
ATOM 2015 C C . PRO A 1 258 ? 14.320 2.066 -22.607 1.00 59.56 258 PRO A C 1
ATOM 2017 O O . PRO A 1 258 ? 14.875 1.777 -21.541 1.00 59.56 258 PRO A O 1
ATOM 2020 N N . THR A 1 259 ? 14.406 1.289 -23.688 1.00 52.88 259 THR A N 1
ATOM 2021 C CA . THR A 1 259 ? 15.373 0.195 -23.778 1.00 52.88 259 THR A CA 1
ATOM 2022 C C . THR A 1 259 ? 16.754 0.781 -23.511 1.00 52.88 259 THR A C 1
ATOM 2024 O O . THR A 1 259 ? 17.091 1.787 -24.146 1.00 52.88 259 THR A O 1
ATOM 2027 N N . PRO A 1 260 ? 17.557 0.208 -22.593 1.00 51.03 260 PRO A N 1
ATOM 2028 C CA . PRO A 1 260 ? 18.937 0.641 -22.458 1.00 51.03 260 PRO A CA 1
ATOM 2029 C C . PRO A 1 260 ? 19.572 0.522 -23.841 1.00 51.03 260 PRO A C 1
ATOM 2031 O O . PRO A 1 260 ? 19.479 -0.539 -24.463 1.00 51.03 260 PRO A O 1
ATOM 2034 N N . ALA A 1 261 ? 20.126 1.627 -24.349 1.00 46.69 261 ALA A N 1
ATOM 2035 C CA . ALA A 1 261 ? 20.859 1.618 -25.603 1.00 46.69 261 ALA A CA 1
ATOM 2036 C C . ALA A 1 261 ? 21.872 0.474 -25.512 1.00 46.69 261 ALA A C 1
ATOM 2038 O O . ALA A 1 261 ? 22.677 0.442 -24.580 1.00 46.69 261 ALA A O 1
ATOM 2039 N N . GLY A 1 262 ? 21.733 -0.517 -26.396 1.00 40.12 262 GLY A N 1
ATOM 2040 C CA . GLY A 1 262 ? 22.570 -1.706 -26.377 1.00 40.12 262 GLY A CA 1
ATOM 2041 C C . GLY A 1 262 ? 24.029 -1.278 -26.379 1.00 40.12 262 GLY A C 1
ATOM 2042 O O . GLY A 1 262 ? 24.473 -0.630 -27.325 1.00 40.12 262 GLY A O 1
ATOM 2043 N N . GLY A 1 263 ? 24.744 -1.603 -25.301 1.00 40.72 263 GLY A N 1
ATOM 2044 C CA . GLY A 1 263 ? 26.191 -1.474 -25.263 1.00 40.72 263 GLY A CA 1
ATOM 2045 C C . GLY A 1 263 ? 26.761 -2.362 -26.360 1.00 40.72 263 GLY A C 1
ATOM 2046 O O . GLY A 1 263 ? 26.625 -3.583 -26.287 1.00 40.72 263 GLY A O 1
ATOM 2047 N N . ARG A 1 264 ? 27.301 -1.728 -27.400 1.00 35.47 264 ARG A N 1
ATOM 2048 C CA . ARG A 1 264 ? 28.293 -2.340 -28.282 1.00 35.47 264 ARG A CA 1
ATOM 2049 C C . ARG A 1 264 ? 29.664 -2.159 -27.657 1.00 35.47 264 ARG A C 1
ATOM 2051 O O . ARG A 1 264 ? 29.867 -1.092 -27.036 1.00 35.47 264 ARG A O 1
#

Sequence (264 aa):
MHEERCAIAGPALPTMVLLGERDRVPGQRKAAGKAERRTCASLWIGGHSSCVAFGDWRRVRPMTGASCFPTFYPEVPASQTAVDYARRRHAGQRRADGSPFILHPLEVARFLAGIGAPDHLVSAGILHDVVEKTETSASELGERFGERIAALVAAVSDDDRIDGYGRRKAALRRQVARAGEEALTLFAADKLSKLRELGRETAVDHEQLRTHSPRDDLRPRRLRHYQRSLALLEERLSDSPLVRALRDELQSYLAQRPTPAGGR

pLDDT: mean 73.97, std 26.47, range [25.05, 98.69]

Radius of gyration: 25.59 Å; chains: 1; bounding box: 69×55×89 Å